Protein AF-A0A7J6N3A6-F1 (afdb_monomer_lite)

Radius of gyration: 24.24 Å; chains: 1; bounding box: 61×56×62 Å

Foldseek 3Di:
DVVVVVVVVLVVVVVVVVPPPDDDDDDDDDDDDDDDDDDDDDPDPPVVLVVLVVVVCVQCVDPVNVVVVVVVCVVVVDDPCNVSNPVNCCVVVPDPLNVLLVLLCCQQNPVDPPQDLVNSLVSLQVNLVQLLDQVSLLCCVVSVRQVSLLCLLLVVDPPRDLSSNLSSLSSLLSSLAVHVNSLVVCCVVPVCSLVSLLVQLLVCLVVVVVSSNSSSSSNNCSSPVPPPVVVCCCVVVCSVVVVVVSD

Sequence (247 aa):
MRTHYILLLLVSLLALCHAETGGLQLVPVEGDEEEESGVPLQQGKDSEGLEDLLHASIRYSDPARMKELAEEYKKSGKTIADVFGEDFIRDFMTDPATVMQTIVTQVLVERPVNQTAEQRVDLLEQLVDFVSQVDNAVNLNTMGGLRPLFHLFNGDEKNATTEERTAAGWVLGTALSNNEAVQSTLLEEFPRALDVMFKTLYDSVRSGETPLAGKASFCISALLRNNLNLQETAGEGGRFKELLNHF

pLDDT: mean 74.05, std 21.59, range [26.88, 97.94]

InterPro domains:
  IPR011989 Armadillo-like helical [G3DSA:1.25.10.10] (92-247)
  IPR016024 Armadillo-type fold [SSF48371] (106-243)
  IPR050693 SIL1/FES1/HPBP1 [PTHR19316] (50-232)

Secondary structure (DSSP, 8-state):
-HHHHHHHHHHHHHHHHHTTS-----------------------THHHHHHHHHHHHHHHS-HHHHHHHHHHHHHHT--SHHHH-HHHHHHHH--HHHHHHHHHIIIIII--TT--HHHHHHHHHHHHHHHTSHHHHHHHHHTT-HHHHHHHHHT-STT--HHHHHHHHHHHHHHHTT-HHHHHHHHHH-TTHHHHHHHHHHHHHHHT-HHHHHHHHHHHHHHHTT-HHHHHHHHHTTHHHHHHT--

Organism: Perkinsus olseni (NCBI:txid32597)

Structure (mmCIF, N/CA/C/O backbone):
data_AF-A0A7J6N3A6-F1
#
_entry.id   AF-A0A7J6N3A6-F1
#
loop_
_atom_site.group_PDB
_atom_site.id
_atom_site.type_symbol
_atom_site.label_atom_id
_atom_site.label_alt_id
_atom_site.label_comp_id
_atom_site.label_asym_id
_atom_site.label_entity_id
_atom_site.label_seq_id
_atom_site.pdbx_PDB_ins_code
_atom_site.Cartn_x
_atom_site.Cartn_y
_atom_site.Cartn_z
_atom_site.occupancy
_atom_site.B_iso_or_equiv
_atom_site.auth_seq_id
_atom_site.auth_comp_id
_atom_site.auth_asym_id
_atom_site.auth_atom_id
_atom_site.pdbx_PDB_model_num
ATOM 1 N N . MET A 1 1 ? 22.035 -21.632 0.351 1.00 44.78 1 MET A N 1
ATOM 2 C CA . MET A 1 1 ? 23.082 -20.658 -0.045 1.00 44.78 1 MET A CA 1
ATOM 3 C C . MET A 1 1 ? 22.582 -19.569 -1.000 1.00 44.78 1 MET A C 1
ATOM 5 O O . MET A 1 1 ? 22.993 -18.441 -0.808 1.00 44.78 1 MET A O 1
ATOM 9 N N . ARG A 1 2 ? 21.689 -19.831 -1.974 1.00 42.44 2 ARG A N 1
ATOM 10 C CA . ARG A 1 2 ? 21.220 -18.815 -2.951 1.00 42.44 2 ARG A CA 1
ATOM 11 C C . ARG A 1 2 ? 20.263 -17.737 -2.405 1.00 42.44 2 ARG A C 1
ATOM 13 O O . ARG A 1 2 ? 20.328 -16.603 -2.857 1.00 42.44 2 ARG A O 1
ATOM 20 N N . THR A 1 3 ? 19.455 -18.045 -1.394 1.00 43.69 3 THR A N 1
ATOM 21 C CA . THR A 1 3 ? 18.521 -17.092 -0.758 1.00 43.69 3 THR A CA 1
ATOM 22 C C . THR A 1 3 ? 19.219 -15.948 -0.015 1.00 43.69 3 THR A C 1
ATOM 24 O O . THR A 1 3 ? 18.695 -14.841 0.040 1.00 43.69 3 THR A O 1
ATOM 27 N N . HIS A 1 4 ? 20.432 -16.169 0.503 1.00 41.22 4 HIS A N 1
ATOM 28 C CA . HIS A 1 4 ? 21.205 -15.114 1.172 1.00 41.22 4 HIS A CA 1
ATOM 29 C C . HIS A 1 4 ? 21.768 -14.083 0.187 1.00 41.22 4 HIS A C 1
ATOM 31 O O . HIS A 1 4 ? 21.868 -12.912 0.535 1.00 41.22 4 HIS A O 1
ATOM 37 N N . TYR A 1 5 ? 22.069 -14.479 -1.055 1.00 42.84 5 TYR A N 1
ATOM 38 C CA . TYR A 1 5 ? 22.586 -13.555 -2.070 1.00 42.84 5 TYR A CA 1
ATOM 39 C C . TYR A 1 5 ? 21.518 -12.592 -2.590 1.00 42.84 5 TYR A C 1
ATOM 41 O O . TYR A 1 5 ? 21.839 -11.445 -2.872 1.00 42.84 5 TYR A O 1
ATOM 49 N N . ILE A 1 6 ? 20.256 -13.025 -2.672 1.00 50.75 6 ILE A N 1
ATOM 50 C CA . ILE A 1 6 ? 19.142 -12.172 -3.117 1.00 50.75 6 ILE A CA 1
ATOM 51 C C . ILE A 1 6 ? 18.800 -11.134 -2.039 1.00 50.75 6 ILE A C 1
ATOM 53 O O . ILE A 1 6 ? 18.612 -9.960 -2.350 1.00 50.75 6 ILE A O 1
ATOM 57 N N . LEU A 1 7 ? 18.806 -11.542 -0.763 1.00 46.03 7 LEU A N 1
ATOM 58 C CA . LEU A 1 7 ? 18.602 -10.624 0.358 1.00 46.03 7 LEU A CA 1
ATOM 59 C C . LEU A 1 7 ? 19.757 -9.614 0.476 1.00 46.03 7 LEU A C 1
ATOM 61 O O . LEU A 1 7 ? 19.513 -8.428 0.663 1.00 46.03 7 LEU A O 1
ATOM 65 N N . LEU A 1 8 ? 21.006 -10.066 0.304 1.00 44.81 8 LEU A N 1
ATOM 66 C CA . LEU A 1 8 ? 22.182 -9.189 0.278 1.00 44.81 8 LEU A CA 1
ATOM 67 C C . LEU A 1 8 ? 22.160 -8.220 -0.912 1.00 44.81 8 LEU A C 1
ATOM 69 O O . LEU A 1 8 ? 22.525 -7.064 -0.730 1.00 44.81 8 LEU A O 1
ATOM 73 N N . LEU A 1 9 ? 21.678 -8.648 -2.087 1.00 50.47 9 LEU A N 1
ATOM 74 C CA . LEU A 1 9 ? 21.527 -7.782 -3.263 1.00 50.47 9 LEU A CA 1
ATOM 75 C C . LEU A 1 9 ? 20.485 -6.678 -3.042 1.00 50.47 9 LEU A C 1
ATOM 77 O O . LEU A 1 9 ? 20.755 -5.514 -3.338 1.00 50.47 9 LEU A O 1
ATOM 81 N N . LEU A 1 10 ? 19.332 -7.014 -2.457 1.00 47.00 10 LEU A N 1
ATOM 82 C CA . LEU A 1 10 ? 18.299 -6.036 -2.096 1.00 47.00 10 LEU A CA 1
ATOM 83 C C . LEU A 1 10 ? 18.783 -5.048 -1.024 1.00 47.00 10 LEU A C 1
ATOM 85 O O . LEU A 1 10 ? 18.526 -3.851 -1.135 1.00 47.00 10 LEU A O 1
ATOM 89 N N . VAL A 1 11 ? 19.538 -5.520 -0.027 1.00 51.28 11 VAL A N 1
ATOM 90 C CA . VAL A 1 11 ? 20.156 -4.654 0.993 1.00 51.28 11 VAL A CA 1
ATOM 91 C C . VAL A 1 11 ? 21.228 -3.745 0.378 1.00 51.28 11 VAL A C 1
ATOM 93 O O . VAL A 1 11 ? 21.296 -2.569 0.727 1.00 51.28 11 VAL A O 1
ATOM 96 N N . SER A 1 12 ? 22.019 -4.230 -0.585 1.00 42.09 12 SER A N 1
ATOM 97 C CA . SER A 1 12 ? 23.000 -3.392 -1.292 1.00 42.09 12 SER A CA 1
ATOM 98 C C . SER A 1 12 ? 22.366 -2.351 -2.223 1.00 42.09 12 SER A C 1
ATOM 100 O O . SER A 1 12 ? 22.892 -1.248 -2.329 1.00 42.09 12 SER A O 1
ATOM 102 N N . LEU A 1 13 ? 21.213 -2.643 -2.836 1.00 47.06 13 LEU A N 1
ATOM 103 C CA . LEU A 1 13 ? 20.453 -1.670 -3.635 1.00 47.06 13 LEU A CA 1
ATOM 104 C C . LEU A 1 13 ? 19.852 -0.557 -2.759 1.00 47.06 13 LEU A C 1
ATOM 106 O O . LEU A 1 13 ? 19.892 0.609 -3.142 1.00 47.06 13 LEU A O 1
ATOM 110 N N . LEU A 1 14 ? 19.386 -0.888 -1.548 1.00 47.94 14 LEU A N 1
ATOM 111 C CA . LEU A 1 14 ? 18.948 0.107 -0.558 1.00 47.94 14 LEU A CA 1
ATOM 112 C C . LEU A 1 14 ? 20.104 0.997 -0.066 1.00 47.94 14 LEU A C 1
ATOM 114 O O . LEU A 1 14 ? 19.900 2.188 0.176 1.00 47.94 14 LEU A O 1
ATOM 118 N N . ALA A 1 15 ? 21.311 0.434 0.052 1.00 42.28 15 ALA A N 1
ATOM 119 C CA . ALA A 1 15 ? 22.508 1.171 0.452 1.00 42.28 15 ALA A CA 1
ATOM 120 C C . ALA A 1 15 ? 23.022 2.118 -0.648 1.00 42.28 15 ALA A C 1
ATOM 122 O O . ALA A 1 15 ? 23.475 3.215 -0.328 1.00 42.28 15 ALA A O 1
ATOM 123 N N . LEU A 1 16 ? 22.909 1.748 -1.931 1.00 39.34 16 LEU A N 1
ATOM 124 C CA . LEU A 1 16 ? 23.268 2.652 -3.031 1.00 39.34 16 LEU A CA 1
ATOM 125 C C . LEU A 1 16 ? 22.306 3.843 -3.153 1.00 39.34 16 LEU A C 1
ATOM 127 O O . LEU A 1 16 ? 22.767 4.946 -3.426 1.00 39.34 16 LEU A O 1
ATOM 131 N N . CYS A 1 17 ? 21.011 3.674 -2.859 1.00 38.69 17 CYS A N 1
ATOM 132 C CA . CYS A 1 17 ? 20.070 4.803 -2.820 1.00 38.69 17 CYS A CA 1
ATOM 133 C C . CYS A 1 17 ? 20.334 5.802 -1.675 1.00 38.69 17 CYS A C 1
ATOM 135 O O . CYS A 1 17 ? 19.884 6.938 -1.764 1.00 38.69 17 CYS A O 1
ATOM 137 N N . HIS A 1 18 ? 21.059 5.416 -0.617 1.00 39.03 18 HIS A N 1
ATOM 138 C CA . HIS A 1 18 ? 21.450 6.327 0.473 1.00 39.03 18 HIS A CA 1
ATOM 139 C C . HIS A 1 18 ? 22.804 7.020 0.246 1.00 39.03 18 HIS A C 1
ATOM 141 O O . HIS A 1 18 ? 23.152 7.937 0.985 1.00 39.03 18 HIS A O 1
ATOM 147 N N . ALA A 1 19 ? 23.590 6.592 -0.747 1.00 35.03 19 ALA A N 1
ATOM 148 C CA . ALA A 1 19 ? 24.967 7.054 -0.917 1.00 35.03 19 ALA A CA 1
ATOM 149 C C . ALA A 1 19 ? 25.108 8.376 -1.705 1.00 35.03 19 ALA A C 1
ATOM 151 O O . ALA A 1 19 ? 26.219 8.894 -1.803 1.00 35.03 19 ALA A O 1
ATOM 152 N N . GLU A 1 20 ? 24.017 8.943 -2.235 1.00 40.12 20 GLU A N 1
ATOM 153 C CA . GLU A 1 20 ? 24.037 10.207 -2.999 1.00 40.12 20 GLU A CA 1
ATOM 154 C C . GLU A 1 20 ? 23.605 11.458 -2.214 1.00 40.12 20 GLU A C 1
ATOM 156 O O . GLU A 1 20 ? 23.597 12.559 -2.765 1.00 40.12 20 GLU A O 1
ATOM 161 N N . THR A 1 21 ? 23.344 11.362 -0.908 1.00 35.22 21 THR A N 1
ATOM 162 C CA . THR A 1 21 ? 23.301 12.557 -0.050 1.00 35.22 21 THR A CA 1
ATOM 163 C C . THR A 1 21 ? 24.684 12.803 0.541 1.00 35.22 21 THR A C 1
ATOM 165 O O . THR A 1 21 ? 25.180 12.016 1.345 1.00 35.22 21 THR A O 1
ATOM 168 N N . GLY A 1 22 ? 25.313 13.882 0.070 1.00 31.83 22 GLY A N 1
ATOM 169 C CA . GLY A 1 22 ? 26.693 14.271 0.343 1.00 31.83 22 GLY A CA 1
ATOM 170 C C . GLY A 1 22 ? 27.103 14.243 1.816 1.00 31.83 22 GLY A C 1
ATOM 171 O O . GLY A 1 22 ? 26.316 14.484 2.728 1.00 31.83 22 GLY A O 1
ATOM 172 N N . GLY A 1 23 ? 28.386 13.939 2.016 1.00 30.09 23 GLY A N 1
ATOM 173 C CA . GLY A 1 23 ? 29.006 13.757 3.320 1.00 30.09 23 GLY A CA 1
ATOM 174 C C . GLY A 1 23 ? 28.845 14.953 4.256 1.00 30.09 23 GLY A C 1
ATOM 175 O O . GLY A 1 23 ? 29.223 16.076 3.926 1.00 30.09 23 GLY A O 1
ATOM 176 N N . LEU A 1 24 ? 28.366 14.678 5.468 1.00 26.89 24 LEU A N 1
ATOM 177 C CA . LEU A 1 24 ? 28.534 15.576 6.601 1.00 26.89 24 LEU A CA 1
ATOM 178 C C . LEU A 1 24 ? 29.938 15.391 7.187 1.00 26.89 24 LEU A C 1
ATOM 180 O O . LEU A 1 24 ? 30.251 14.370 7.801 1.00 26.89 24 LEU A O 1
ATOM 184 N N . GLN A 1 25 ? 30.786 16.402 7.005 1.00 27.56 25 GLN A N 1
ATOM 185 C CA . GLN A 1 25 ? 31.953 16.611 7.854 1.00 27.56 25 GLN A CA 1
ATOM 186 C C . GLN A 1 25 ? 31.477 17.011 9.254 1.00 27.56 25 GLN A C 1
ATOM 188 O O . GLN A 1 25 ? 30.782 18.010 9.420 1.00 27.56 25 GLN A O 1
ATOM 193 N N . LEU A 1 26 ? 31.874 16.235 10.260 1.00 29.12 26 LEU A N 1
ATOM 194 C CA . LEU A 1 26 ? 31.707 16.593 11.664 1.00 29.12 26 LEU A CA 1
ATOM 195 C C . LEU A 1 26 ? 32.779 17.626 12.035 1.00 29.12 26 LEU A C 1
ATOM 197 O O . LEU A 1 26 ? 33.963 17.297 12.104 1.00 29.12 26 LEU A O 1
ATOM 201 N N . VAL A 1 27 ? 32.361 18.868 12.269 1.00 30.88 27 VAL A N 1
ATOM 202 C CA . VAL A 1 27 ? 33.170 19.898 12.938 1.00 30.88 27 VAL A CA 1
ATOM 203 C C . VAL A 1 27 ? 32.732 19.938 14.407 1.00 30.88 27 VAL A C 1
ATOM 205 O O . VAL A 1 27 ? 31.526 19.907 14.662 1.00 30.88 27 VAL A O 1
ATOM 208 N N . PRO A 1 28 ? 33.656 19.963 15.384 1.00 28.44 28 PRO A N 1
ATOM 209 C CA . PRO A 1 28 ? 33.287 20.021 16.791 1.00 28.44 28 PRO A CA 1
ATOM 210 C C . PRO A 1 28 ? 32.847 21.446 17.138 1.00 28.44 28 PRO A C 1
ATOM 212 O O . PRO A 1 28 ? 33.568 22.401 16.857 1.00 28.44 28 PRO A O 1
ATOM 215 N N . VAL A 1 29 ? 31.666 21.587 17.737 1.00 32.50 29 VAL A N 1
ATOM 216 C CA . VAL A 1 29 ? 31.176 22.869 18.256 1.00 32.50 29 VAL A CA 1
ATOM 217 C C . VAL A 1 29 ? 31.535 22.936 19.739 1.00 32.50 29 VAL A C 1
ATOM 219 O O . VAL A 1 29 ? 30.985 22.194 20.554 1.00 32.50 29 VAL A O 1
ATOM 222 N N . GLU A 1 30 ? 32.521 23.776 20.057 1.00 29.77 30 GLU A N 1
ATOM 223 C CA . GLU A 1 30 ? 32.744 24.305 21.405 1.00 29.77 30 GLU A CA 1
ATOM 224 C C . GLU A 1 30 ? 31.537 25.157 21.811 1.00 29.77 30 GLU A C 1
ATOM 226 O O . GLU A 1 30 ? 30.922 25.818 20.975 1.00 29.77 30 GLU A O 1
ATOM 231 N N . GLY A 1 31 ? 31.160 25.061 23.086 1.00 36.97 31 GLY A N 1
ATOM 232 C CA . GLY A 1 31 ? 29.981 25.727 23.616 1.00 36.97 31 GLY A CA 1
ATOM 233 C C . GLY A 1 31 ? 30.170 27.230 23.745 1.00 36.97 31 GLY A C 1
ATOM 234 O O . GLY A 1 31 ? 31.227 27.672 24.175 1.00 36.97 31 GLY A O 1
ATOM 235 N N . ASP A 1 32 ? 29.097 27.957 23.455 1.00 26.88 32 ASP A N 1
ATOM 236 C CA . ASP A 1 32 ? 28.806 29.263 24.029 1.00 26.88 32 ASP A CA 1
ATOM 237 C C . ASP A 1 32 ? 27.282 29.381 24.185 1.00 26.88 32 ASP A C 1
ATOM 239 O O . ASP A 1 32 ? 26.506 29.013 23.300 1.00 26.88 32 ASP A O 1
ATOM 243 N N . GLU A 1 33 ? 26.868 29.809 25.376 1.00 40.97 33 GLU A N 1
ATOM 244 C CA . GLU A 1 33 ? 25.494 30.155 25.720 1.00 40.97 33 GLU A CA 1
ATOM 245 C C . GLU A 1 33 ? 25.151 31.496 25.060 1.00 40.97 33 GLU A C 1
ATOM 247 O O . GLU A 1 33 ? 25.672 32.525 25.482 1.00 40.97 33 GLU A O 1
ATOM 252 N N . GLU A 1 34 ? 24.255 31.511 24.072 1.00 29.70 34 GLU A N 1
ATOM 253 C CA . GLU A 1 34 ? 23.591 32.745 23.642 1.00 29.70 34 GLU A CA 1
ATOM 254 C C . GLU A 1 34 ? 22.084 32.534 23.446 1.00 29.70 34 GLU A C 1
ATOM 256 O O . GLU A 1 34 ? 21.616 31.550 22.872 1.00 29.70 34 GLU A O 1
ATOM 261 N N . GLU A 1 35 ? 21.341 33.483 24.012 1.00 39.94 35 GLU A N 1
ATOM 262 C CA . GLU A 1 35 ? 19.891 33.625 24.026 1.00 39.94 35 GLU A CA 1
ATOM 263 C C . GLU A 1 35 ? 19.317 33.691 22.604 1.00 39.94 35 GLU A C 1
ATOM 265 O O . GLU A 1 35 ? 19.609 34.629 21.862 1.00 39.94 35 GLU A O 1
ATOM 270 N N . GLU A 1 36 ? 18.425 32.761 22.242 1.00 32.16 36 GLU A N 1
ATOM 271 C CA . GLU A 1 36 ? 17.657 32.878 21.000 1.00 32.16 36 GLU A CA 1
ATOM 272 C C . GLU A 1 36 ? 16.233 33.384 21.250 1.00 32.16 36 GLU A C 1
ATOM 274 O O . GLU A 1 36 ? 15.363 32.749 21.850 1.00 32.16 36 GLU A O 1
ATOM 279 N N . SER A 1 37 ? 16.048 34.598 20.748 1.00 30.73 37 SER A N 1
ATOM 280 C CA . SER A 1 37 ? 14.815 35.312 20.473 1.00 30.73 37 SER A CA 1
ATOM 281 C C . SER A 1 37 ? 13.707 34.439 19.878 1.00 30.73 37 SER A C 1
ATOM 283 O O . SER A 1 37 ? 13.911 33.721 18.901 1.00 30.73 37 SER A O 1
ATOM 285 N N . GLY A 1 38 ? 12.503 34.598 20.429 1.00 32.53 38 GLY A N 1
ATOM 286 C CA . GLY A 1 38 ? 11.293 33.892 20.028 1.00 32.53 38 GLY A CA 1
ATOM 287 C C . GLY A 1 38 ? 10.946 34.005 18.542 1.00 32.53 38 GLY A C 1
ATOM 288 O O . GLY A 1 38 ? 10.689 35.089 18.016 1.00 32.53 38 GLY A O 1
ATOM 289 N N . VAL A 1 39 ? 10.835 32.840 17.909 1.00 31.95 39 VAL A N 1
ATOM 290 C CA . VAL A 1 39 ? 10.097 32.630 16.662 1.00 31.95 39 VAL A CA 1
ATOM 291 C C . VAL A 1 39 ? 8.663 32.237 17.048 1.00 31.95 39 VAL A C 1
ATOM 293 O O . VAL A 1 39 ? 8.491 31.338 17.874 1.00 31.95 39 VAL A O 1
ATOM 296 N N . PRO A 1 40 ? 7.614 32.895 16.521 1.00 32.28 40 PRO A N 1
ATOM 297 C CA . PRO A 1 40 ? 6.246 32.590 16.912 1.00 32.28 40 PRO A CA 1
ATOM 298 C C . PRO A 1 40 ? 5.837 31.232 16.337 1.00 32.28 40 PRO A C 1
ATOM 300 O O . PRO A 1 40 ? 5.642 31.085 15.131 1.00 32.28 40 PRO A O 1
ATOM 303 N N . LEU A 1 41 ? 5.710 30.242 17.224 1.00 33.84 41 LEU A N 1
ATOM 304 C CA . LEU A 1 41 ? 5.096 28.954 16.930 1.00 33.84 41 LEU A CA 1
ATOM 305 C C . LEU A 1 41 ? 3.661 29.195 16.463 1.00 33.84 41 LEU A C 1
ATOM 307 O O . LEU A 1 41 ? 2.840 29.782 17.171 1.00 33.84 41 LEU A O 1
ATOM 311 N N . GLN A 1 42 ? 3.374 28.744 15.249 1.00 37.47 42 GLN A N 1
ATOM 312 C CA . GLN A 1 42 ? 2.021 28.634 14.737 1.00 37.47 42 GLN A CA 1
ATOM 313 C C . GLN A 1 42 ? 1.252 27.686 15.665 1.00 37.47 42 GLN A C 1
ATOM 315 O O . GLN A 1 42 ? 1.500 26.483 15.684 1.00 37.47 42 GLN A O 1
ATOM 320 N N . GLN A 1 43 ? 0.355 28.255 16.472 1.00 38.28 43 GLN A N 1
ATOM 321 C CA . GLN A 1 43 ? -0.615 27.525 17.283 1.00 38.28 43 GLN A CA 1
ATOM 322 C C . GLN A 1 43 ? -1.583 26.799 16.341 1.00 38.28 43 GLN A C 1
ATOM 324 O O . GLN A 1 43 ? -2.594 27.352 15.905 1.00 38.28 43 GLN A O 1
ATOM 329 N N . GLY A 1 44 ? -1.225 25.575 15.962 1.00 36.38 44 GLY A N 1
ATOM 330 C CA . GLY A 1 44 ? -2.146 24.609 15.382 1.00 36.38 44 GLY A CA 1
ATOM 331 C C . GLY A 1 44 ? -2.989 23.991 16.495 1.00 36.38 44 GLY A C 1
ATOM 332 O O . GLY A 1 44 ? -2.457 23.628 17.538 1.00 36.38 44 GLY A O 1
ATOM 333 N N . LYS A 1 45 ? -4.298 23.879 16.253 1.00 45.47 45 LYS A N 1
ATOM 334 C CA . LYS A 1 45 ? -5.361 23.332 17.123 1.00 45.47 45 LYS A CA 1
ATOM 335 C C . LYS A 1 45 ? -5.084 21.972 17.791 1.00 45.47 45 LYS A C 1
ATOM 337 O O . LYS A 1 45 ? -5.861 21.556 18.644 1.00 45.47 45 LYS A O 1
ATOM 342 N N . ASP A 1 46 ? -4.004 21.294 17.433 1.00 44.47 46 ASP A N 1
ATOM 343 C CA . ASP A 1 46 ? -3.678 19.946 17.894 1.00 44.47 46 ASP A CA 1
ATOM 344 C C . ASP A 1 46 ? -3.044 19.938 19.299 1.00 44.47 46 ASP A C 1
ATOM 346 O O . ASP A 1 46 ? -3.080 18.919 19.989 1.00 44.47 46 ASP A O 1
ATOM 350 N N . SER A 1 47 ? -2.506 21.076 19.768 1.00 47.47 47 SER A N 1
ATOM 351 C CA . SER A 1 47 ? -1.955 21.178 21.128 1.00 47.47 47 SER A CA 1
ATOM 352 C C . SER A 1 47 ? -3.038 21.199 22.207 1.00 47.47 47 SER A C 1
ATOM 354 O O . SER A 1 47 ? -2.821 20.629 23.269 1.00 47.47 47 SER A O 1
ATOM 356 N N . GLU A 1 48 ? -4.203 21.800 21.933 1.00 50.38 48 GLU A N 1
ATOM 357 C CA . GLU A 1 48 ? -5.308 21.901 22.900 1.00 50.38 48 GLU A CA 1
ATOM 358 C C . GLU A 1 48 ? -5.886 20.515 23.225 1.00 50.38 48 GLU A C 1
ATOM 360 O O . GLU A 1 48 ? -6.039 20.173 24.392 1.00 50.38 48 GLU A O 1
ATOM 365 N N . GLY A 1 49 ? -6.100 19.663 22.214 1.00 45.38 49 GLY A N 1
ATOM 366 C CA . GLY A 1 49 ? -6.605 18.301 22.426 1.00 45.38 49 GLY A CA 1
ATOM 367 C C . GLY A 1 49 ? -5.618 17.389 23.166 1.00 45.38 49 GLY A C 1
ATOM 368 O O . GLY A 1 49 ? -6.023 16.590 24.012 1.00 45.38 49 GLY A O 1
ATOM 369 N N . LEU A 1 50 ? -4.312 17.520 22.896 1.00 49.00 50 LEU A N 1
ATOM 370 C CA . LEU A 1 50 ? -3.276 16.750 23.592 1.00 49.00 50 LEU A CA 1
ATOM 371 C C . LEU A 1 50 ? -3.057 17.252 25.028 1.00 49.00 50 LEU A C 1
ATOM 373 O O . LEU A 1 50 ? -2.858 16.439 25.932 1.00 49.00 50 LEU A O 1
ATOM 377 N N . GLU A 1 51 ? -3.126 18.565 25.261 1.00 54.38 51 GLU A N 1
ATOM 378 C CA . GLU A 1 51 ? -3.114 19.156 26.603 1.00 54.38 51 GLU A CA 1
ATOM 379 C C . GLU A 1 51 ? -4.349 18.753 27.404 1.00 54.38 51 GLU A C 1
ATOM 381 O O . GLU A 1 51 ? -4.210 18.399 28.574 1.00 54.38 51 GLU A O 1
ATOM 386 N N . ASP A 1 52 ? -5.529 18.707 26.787 1.00 57.12 52 ASP A N 1
ATOM 387 C CA . ASP A 1 52 ? -6.757 18.222 27.417 1.00 57.12 52 ASP A CA 1
ATOM 388 C C . ASP A 1 52 ? -6.672 16.725 27.739 1.00 57.12 52 ASP A C 1
ATOM 390 O O . ASP A 1 52 ? -7.095 16.298 28.816 1.00 57.12 52 ASP A O 1
ATOM 394 N N . LEU A 1 53 ? -6.042 15.923 26.874 1.00 53.47 53 LEU A N 1
ATOM 395 C CA . LEU A 1 53 ? -5.784 14.500 27.109 1.00 53.47 53 LEU A CA 1
ATOM 396 C C . LEU A 1 53 ? -4.743 14.271 28.219 1.00 53.47 53 LEU A C 1
ATOM 398 O O . LEU A 1 53 ? -4.911 13.380 29.060 1.00 53.47 53 LEU A O 1
ATOM 402 N N . LEU A 1 54 ? -3.701 15.100 28.290 1.00 63.22 54 LEU A N 1
ATOM 403 C CA . LEU A 1 54 ? -2.719 15.104 29.379 1.00 63.22 54 LEU A CA 1
ATOM 404 C C . LEU A 1 54 ? -3.357 15.557 30.699 1.00 63.22 54 LEU A C 1
ATOM 406 O O . LEU A 1 54 ? -3.174 14.915 31.737 1.00 63.22 54 LEU A O 1
ATOM 410 N N . HIS A 1 55 ? -4.173 16.609 30.671 1.00 60.69 55 HIS A N 1
ATOM 411 C CA . HIS A 1 55 ? -4.915 17.091 31.829 1.00 60.69 55 HIS A CA 1
ATOM 412 C C . HIS A 1 55 ? -5.966 16.086 32.300 1.00 60.69 55 HIS A C 1
ATOM 414 O O . HIS A 1 55 ? -6.131 15.920 33.511 1.00 60.69 55 HIS A O 1
ATOM 420 N N . ALA A 1 56 ? -6.630 15.374 31.390 1.00 59.31 56 ALA A N 1
ATOM 421 C CA . ALA A 1 56 ? -7.525 14.274 31.720 1.00 59.31 56 ALA A CA 1
ATOM 422 C C . ALA A 1 56 ? -6.745 13.120 32.366 1.00 59.31 56 ALA A C 1
ATOM 424 O O . ALA A 1 56 ? -7.090 12.674 33.459 1.00 59.31 56 ALA A O 1
ATOM 425 N N . SER A 1 57 ? -5.624 12.706 31.779 1.00 59.16 57 SER A N 1
ATOM 426 C CA . SER A 1 57 ? -4.776 11.637 32.327 1.00 59.16 57 SER A CA 1
ATOM 427 C C . SER A 1 57 ? -4.294 11.949 33.752 1.00 59.16 57 SER A C 1
ATOM 429 O O . SER A 1 57 ? -4.293 11.074 34.618 1.00 59.16 57 SER A O 1
ATOM 431 N N . ILE A 1 58 ? -3.969 13.214 34.041 1.00 63.81 58 ILE A N 1
ATOM 432 C CA . ILE A 1 58 ? -3.594 13.679 35.387 1.00 63.81 58 ILE A CA 1
ATOM 433 C C . ILE A 1 58 ? -4.812 13.750 36.327 1.00 63.81 58 ILE A C 1
ATOM 435 O O . ILE A 1 58 ? -4.696 13.422 37.508 1.00 63.81 58 ILE A O 1
ATOM 439 N N . ARG A 1 59 ? -5.993 14.153 35.836 1.00 56.84 59 ARG A N 1
ATOM 440 C CA . ARG A 1 59 ? -7.224 14.256 36.644 1.00 56.84 59 ARG A CA 1
ATOM 441 C C . ARG A 1 59 ? -7.830 12.897 37.016 1.00 56.84 59 ARG A C 1
ATOM 443 O O . ARG A 1 59 ? -8.415 12.804 38.095 1.00 56.84 59 ARG A O 1
ATOM 450 N N . TYR A 1 60 ? -7.673 11.871 36.176 1.00 58.66 60 TYR A N 1
ATOM 451 C CA . TYR A 1 60 ? -8.351 10.566 36.310 1.00 58.66 60 TYR A CA 1
ATOM 452 C C . TYR A 1 60 ? -7.425 9.385 36.641 1.00 58.66 60 TYR A C 1
ATOM 454 O O . TYR A 1 60 ? -7.893 8.256 36.760 1.00 58.66 60 TYR A O 1
ATOM 462 N N . SER A 1 61 ? -6.130 9.640 36.849 1.00 63.09 61 SER A N 1
ATOM 463 C CA . SER A 1 61 ? -5.133 8.642 37.277 1.00 63.09 61 SER A CA 1
ATOM 464 C C . SER A 1 61 ? -5.343 8.129 38.715 1.00 63.09 61 SER A C 1
ATOM 466 O O . SER A 1 61 ? -4.935 7.013 39.037 1.00 63.09 61 SER A O 1
ATOM 468 N N . ASP A 1 62 ? -6.024 8.892 39.580 1.00 63.06 62 ASP A N 1
ATOM 469 C CA . ASP A 1 62 ? -6.294 8.501 40.970 1.00 63.06 62 ASP A CA 1
ATOM 470 C C . ASP A 1 62 ? -7.619 7.702 41.102 1.00 63.06 62 ASP A C 1
ATOM 472 O O . ASP A 1 62 ? -8.707 8.269 40.919 1.00 63.06 62 ASP A O 1
ATOM 476 N N . PRO A 1 63 ? -7.572 6.404 41.480 1.00 56.06 63 PRO A N 1
ATOM 477 C CA . PRO A 1 63 ? -8.756 5.553 41.627 1.00 56.06 63 PRO A CA 1
ATOM 478 C C . PRO A 1 63 ? -9.766 6.062 42.663 1.00 56.06 63 PRO A C 1
ATOM 480 O O . PRO A 1 63 ? -10.963 5.782 42.547 1.00 56.06 63 PRO A O 1
ATOM 483 N N . ALA A 1 64 ? -9.308 6.796 43.684 1.00 65.75 64 ALA A N 1
ATOM 484 C CA . ALA A 1 64 ? -10.184 7.359 44.706 1.00 65.75 64 ALA A CA 1
ATOM 485 C C . ALA A 1 64 ? -11.013 8.521 44.139 1.00 65.75 64 ALA A C 1
ATOM 487 O O . ALA A 1 64 ? -12.228 8.568 44.349 1.00 65.75 64 ALA A O 1
ATOM 488 N N . ARG A 1 65 ? -10.388 9.394 43.338 1.00 62.91 65 ARG A N 1
ATOM 489 C CA . ARG A 1 65 ? -11.076 10.502 42.659 1.00 62.91 65 ARG A CA 1
ATOM 490 C C . ARG A 1 65 ? -12.034 10.037 41.572 1.00 62.91 65 ARG A C 1
ATOM 492 O O . ARG A 1 65 ? -13.109 10.610 41.442 1.00 62.91 65 ARG A O 1
ATOM 499 N N . MET A 1 66 ? -11.704 8.972 40.839 1.00 57.69 66 MET A N 1
ATOM 500 C CA . MET A 1 66 ? -12.627 8.372 39.863 1.00 57.69 66 MET A CA 1
ATOM 501 C C . MET A 1 66 ? -13.932 7.899 40.511 1.00 57.69 66 MET A C 1
ATOM 503 O O . MET A 1 66 ? -15.009 8.043 39.935 1.00 57.69 66 MET A O 1
ATOM 507 N N . LYS A 1 67 ? -13.848 7.361 41.730 1.00 63.41 67 LYS A N 1
ATOM 508 C CA . LYS A 1 67 ? -15.016 6.904 42.485 1.00 63.41 67 LYS A CA 1
ATOM 509 C C . LYS A 1 67 ? -15.867 8.075 42.985 1.00 63.41 67 LYS A C 1
ATOM 511 O O . LYS A 1 67 ? -17.090 8.004 42.925 1.00 63.41 67 LYS A O 1
ATOM 516 N N . GLU A 1 68 ? -15.220 9.153 43.418 1.00 69.38 68 GLU A N 1
ATOM 517 C CA . GLU A 1 68 ? -15.875 10.384 43.868 1.00 69.38 68 GLU A CA 1
ATOM 518 C C . GLU A 1 68 ? -16.593 11.105 42.713 1.00 69.38 68 GLU A C 1
ATOM 520 O O . GLU A 1 68 ? -17.777 11.419 42.832 1.00 69.38 68 GLU A O 1
ATOM 525 N N . LEU A 1 69 ? -15.939 11.243 41.553 1.00 62.38 69 LEU A N 1
ATOM 526 C CA . LEU A 1 69 ? -16.561 11.767 40.333 1.00 62.38 69 LEU A CA 1
ATOM 527 C C . LEU A 1 69 ? -17.707 10.877 39.844 1.00 62.38 69 LEU A C 1
ATOM 529 O O . LEU A 1 69 ? -18.762 11.389 39.486 1.00 62.38 69 LEU A O 1
ATOM 533 N N . ALA A 1 70 ? -17.560 9.549 39.878 1.00 61.78 70 ALA A N 1
ATOM 534 C CA . ALA A 1 70 ? -18.642 8.631 39.515 1.00 61.78 70 ALA A CA 1
ATOM 535 C C . ALA A 1 70 ? -19.881 8.792 40.420 1.00 61.78 70 ALA A C 1
ATOM 537 O O . ALA A 1 70 ? -21.018 8.714 39.945 1.00 61.78 70 ALA A O 1
ATOM 538 N N . GLU A 1 71 ? -19.686 9.050 41.715 1.00 71.38 71 GLU A N 1
ATOM 539 C CA . GLU A 1 71 ? -20.776 9.356 42.646 1.00 71.38 71 GLU A CA 1
ATOM 540 C C . GLU A 1 71 ? -21.376 10.750 42.415 1.00 71.38 71 GLU A C 1
ATOM 542 O O . GLU A 1 71 ? -22.596 10.916 42.514 1.00 71.38 71 GLU A O 1
ATOM 547 N N . GLU A 1 72 ? -20.554 11.741 42.072 1.00 66.88 72 GLU A N 1
ATOM 548 C CA . GLU A 1 72 ? -20.992 13.092 41.716 1.00 66.88 72 GLU A CA 1
ATOM 549 C C . GLU A 1 72 ? -21.798 13.110 40.406 1.00 66.88 72 GLU A C 1
ATOM 551 O O . GLU A 1 72 ? -22.854 13.743 40.343 1.00 66.88 72 GLU A O 1
ATOM 556 N N . TYR A 1 73 ? -21.394 12.342 39.391 1.00 63.97 73 TYR A N 1
ATOM 557 C CA . TYR A 1 73 ? -22.148 12.148 38.146 1.00 63.97 73 TYR A CA 1
ATOM 558 C C . TYR A 1 73 ? -23.490 11.467 38.397 1.00 63.97 73 TYR A C 1
ATOM 560 O O . TYR A 1 73 ? -24.525 11.908 37.897 1.00 63.97 73 TYR A O 1
ATOM 568 N N . LYS A 1 74 ? -23.508 10.452 39.269 1.00 63.09 74 LYS A N 1
ATOM 569 C CA . LYS A 1 74 ? -24.746 9.774 39.669 1.00 63.09 74 LYS A CA 1
ATOM 570 C C . LYS A 1 74 ? -25.712 10.705 40.414 1.00 63.09 74 LYS A C 1
ATOM 572 O O . LYS A 1 74 ? -26.922 10.551 40.275 1.00 63.09 74 LYS A O 1
ATOM 577 N N . LYS A 1 75 ? -25.196 11.663 41.195 1.00 72.94 75 LYS A N 1
ATOM 578 C CA . LYS A 1 75 ? -25.997 12.664 41.925 1.00 72.94 75 LYS A CA 1
ATOM 579 C C . LYS A 1 75 ? -26.458 13.827 41.047 1.00 72.94 75 LYS A C 1
ATOM 581 O O . LYS A 1 75 ? -27.560 14.326 41.247 1.00 72.94 75 LYS A O 1
ATOM 586 N N . SER A 1 76 ? -25.625 14.265 40.106 1.00 69.62 76 SER A N 1
ATOM 587 C CA . SER A 1 76 ? -25.913 15.396 39.215 1.00 69.62 76 SER A CA 1
ATOM 588 C C . SER A 1 76 ? -26.706 15.005 37.965 1.00 69.62 76 SER A C 1
ATOM 590 O O . SER A 1 76 ? -27.187 15.888 37.261 1.00 69.62 76 SER A O 1
ATOM 592 N N . GLY A 1 77 ? -26.862 13.703 37.693 1.00 72.44 77 GLY A N 1
ATOM 593 C CA . GLY A 1 77 ? -27.587 13.192 36.526 1.00 72.44 77 GLY A CA 1
ATOM 594 C C . GLY A 1 77 ? -26.906 13.508 35.192 1.00 72.44 77 GLY A C 1
ATOM 595 O O . GLY A 1 77 ? -27.527 13.338 34.147 1.00 72.44 77 GLY A O 1
ATOM 596 N N . LYS A 1 78 ? -25.657 13.984 35.228 1.00 65.06 78 LYS A N 1
ATOM 597 C CA . LYS A 1 78 ? -24.864 14.321 34.047 1.00 65.06 78 LYS A CA 1
ATOM 598 C C . LYS A 1 78 ? -24.206 13.072 33.483 1.00 65.06 78 LYS A C 1
ATOM 600 O O . LYS A 1 78 ? -23.726 12.216 34.227 1.00 65.06 78 LYS A O 1
ATOM 605 N N . THR A 1 79 ? -24.180 12.983 32.165 1.00 66.94 79 THR A N 1
ATOM 606 C CA . THR A 1 79 ? -23.462 11.940 31.443 1.00 66.94 79 THR A CA 1
ATOM 607 C C . THR A 1 79 ? -21.979 12.290 31.345 1.00 66.94 79 THR A C 1
ATOM 609 O O . THR A 1 79 ? -21.572 13.435 31.536 1.00 66.94 79 THR A O 1
ATOM 612 N N . ILE A 1 80 ? -21.152 11.294 31.033 1.00 62.31 80 ILE A N 1
ATOM 613 C CA . ILE A 1 80 ? -19.718 11.502 30.798 1.00 62.31 80 ILE A CA 1
ATOM 614 C C . ILE A 1 80 ? -19.518 12.480 29.613 1.00 62.31 80 ILE A C 1
ATOM 616 O O . ILE A 1 80 ? -18.664 13.360 29.679 1.00 62.31 80 ILE A O 1
ATOM 620 N N . ALA A 1 81 ? -20.377 12.429 28.588 1.00 60.62 81 ALA A N 1
ATOM 621 C CA . ALA A 1 81 ? -20.353 13.364 27.459 1.00 60.62 81 ALA A CA 1
ATOM 622 C C . ALA A 1 81 ? -20.619 14.827 27.863 1.00 60.62 81 ALA A C 1
ATOM 624 O O . ALA A 1 81 ? -20.005 15.731 27.306 1.00 60.62 81 ALA A O 1
ATOM 625 N N . ASP A 1 82 ? -21.447 15.075 28.883 1.00 69.56 82 ASP A N 1
ATOM 626 C CA . ASP A 1 82 ? -21.741 16.437 29.364 1.00 69.56 82 ASP A CA 1
ATOM 627 C C . ASP A 1 82 ? -20.543 17.114 30.049 1.00 69.56 82 ASP A C 1
ATOM 629 O O . ASP A 1 82 ? -20.567 18.321 30.300 1.00 69.56 82 ASP A O 1
ATOM 633 N N . VAL A 1 83 ? -19.528 16.338 30.437 1.00 65.62 83 VAL A N 1
ATOM 634 C CA . VAL A 1 83 ? -18.417 16.816 31.277 1.00 65.62 83 VAL A CA 1
ATOM 635 C C . VAL A 1 83 ? -17.106 16.842 30.513 1.00 65.62 83 VAL A C 1
ATOM 637 O O . VAL A 1 83 ? -16.293 17.736 30.733 1.00 65.62 83 VAL A O 1
ATOM 640 N N . PHE A 1 84 ? -16.927 15.889 29.607 1.00 62.53 84 PHE A N 1
ATOM 641 C CA . PHE A 1 84 ? -15.743 15.794 28.764 1.00 62.53 84 PHE A CA 1
ATOM 642 C C . PHE A 1 84 ? -15.969 16.313 27.346 1.00 62.53 84 PHE A C 1
ATOM 644 O O . PHE A 1 84 ? -15.008 16.528 26.620 1.00 62.53 84 PHE A O 1
ATOM 651 N N . GLY A 1 85 ? -17.223 16.555 26.964 1.00 67.69 85 GLY A N 1
ATOM 652 C CA . GLY A 1 85 ? -17.605 16.875 25.596 1.00 67.69 85 GLY A CA 1
ATOM 653 C C . GLY A 1 85 ? -17.833 15.615 24.760 1.00 67.69 85 GLY A C 1
ATOM 654 O O . GLY A 1 85 ? -17.206 14.572 24.965 1.00 67.69 85 GLY A O 1
ATOM 655 N N . GLU A 1 86 ? -18.750 15.712 23.795 1.00 67.19 86 GLU A N 1
ATOM 656 C CA . GLU A 1 86 ? -19.023 14.623 22.850 1.00 67.19 86 GLU A CA 1
ATOM 657 C C . GLU A 1 86 ? -17.809 14.304 21.970 1.00 67.19 86 GLU A C 1
ATOM 659 O O . GLU A 1 86 ? -17.620 13.146 21.607 1.00 67.19 86 GLU A O 1
ATOM 664 N N . ASP A 1 87 ? -16.979 15.303 21.653 1.00 60.47 87 ASP A N 1
ATOM 665 C CA . ASP A 1 87 ? -15.771 15.128 20.842 1.00 60.47 87 ASP A CA 1
ATOM 666 C C . ASP A 1 87 ? -14.704 14.306 21.584 1.00 60.47 87 ASP A C 1
ATOM 668 O O . ASP A 1 87 ? -14.203 13.335 21.032 1.00 60.47 87 ASP A O 1
ATOM 672 N N . PHE A 1 88 ? -14.448 14.585 22.870 1.00 62.97 88 PHE A N 1
ATOM 673 C CA . PHE A 1 88 ? -13.521 13.780 23.679 1.00 62.97 88 PHE A CA 1
ATOM 674 C C . PHE A 1 88 ? -13.995 12.336 23.818 1.00 62.97 88 PHE A C 1
ATOM 676 O O . PHE A 1 88 ? -13.204 11.406 23.713 1.00 62.97 88 PHE A O 1
ATOM 683 N N . ILE A 1 89 ? -15.292 12.130 24.066 1.00 63.06 89 ILE A N 1
ATOM 684 C CA . ILE A 1 89 ? -15.844 10.779 24.188 1.00 63.06 89 ILE A CA 1
ATOM 685 C C . ILE A 1 89 ? -15.744 10.039 22.866 1.00 63.06 89 ILE A C 1
ATOM 687 O O . ILE A 1 89 ? -15.407 8.861 22.863 1.00 63.06 89 ILE A O 1
ATOM 691 N N . ARG A 1 90 ? -15.991 10.721 21.748 1.00 60.94 90 ARG A N 1
ATOM 692 C CA . ARG A 1 90 ? -15.780 10.151 20.424 1.00 60.94 90 ARG A CA 1
ATOM 693 C C . ARG A 1 90 ? -14.322 9.758 20.253 1.00 60.94 90 ARG A C 1
ATOM 695 O O . ARG A 1 90 ? -14.069 8.584 20.040 1.00 60.94 90 ARG A O 1
ATOM 702 N N . ASP A 1 91 ? -13.375 10.666 20.425 1.00 61.4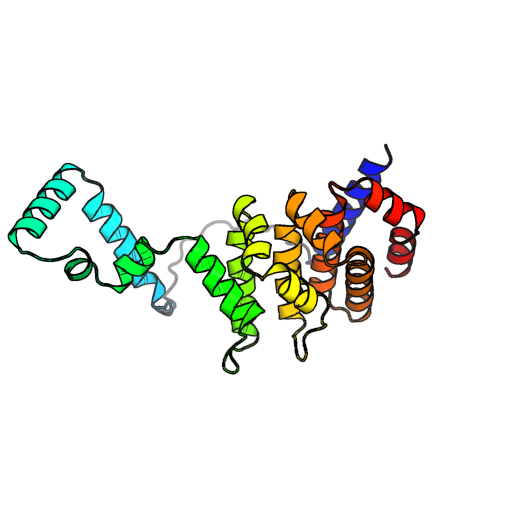7 91 ASP A N 1
ATOM 703 C CA . ASP A 1 91 ? -11.960 10.388 20.160 1.00 61.47 91 ASP A CA 1
ATOM 704 C C . ASP A 1 91 ? -11.382 9.334 21.121 1.00 61.47 91 ASP A C 1
ATOM 706 O O . ASP A 1 91 ? -10.646 8.446 20.701 1.00 61.47 91 ASP A O 1
ATOM 710 N N . PHE A 1 92 ? -11.790 9.350 22.393 1.00 60.91 92 PHE A N 1
ATOM 711 C CA . PHE A 1 92 ? -11.369 8.372 23.401 1.00 60.91 92 PHE A CA 1
ATOM 712 C C . PHE A 1 92 ? -12.033 6.995 23.233 1.00 60.91 92 PHE A C 1
ATOM 714 O O . PHE A 1 92 ? -11.451 5.978 23.607 1.00 60.91 92 PHE A O 1
ATOM 721 N N . MET A 1 93 ? -13.257 6.941 22.697 1.00 59.97 93 MET A N 1
ATOM 722 C CA . MET A 1 93 ? -13.996 5.690 22.475 1.00 59.97 93 MET A CA 1
ATOM 723 C C . MET A 1 93 ? -13.948 5.193 21.027 1.00 59.97 93 MET A C 1
ATOM 725 O O . MET A 1 93 ? -14.528 4.141 20.744 1.00 59.97 93 MET A O 1
ATOM 729 N N . THR A 1 94 ? -13.298 5.910 20.106 1.00 68.56 94 THR A N 1
ATOM 730 C CA . THR A 1 94 ? -13.211 5.466 18.714 1.00 68.56 94 THR A CA 1
ATOM 731 C C . THR A 1 94 ? -12.246 4.296 18.639 1.00 68.56 94 THR A C 1
ATOM 733 O O . THR A 1 94 ? -11.043 4.419 18.854 1.00 68.56 94 THR A O 1
ATOM 736 N N . ASP A 1 95 ? -12.807 3.134 18.332 1.00 80.44 95 ASP A N 1
ATOM 737 C CA . ASP A 1 95 ? -12.055 1.912 18.111 1.00 80.44 95 ASP A CA 1
ATOM 738 C C . ASP A 1 95 ? -11.065 2.098 16.937 1.00 80.44 95 ASP A C 1
ATOM 740 O O . ASP A 1 95 ? -11.476 2.574 15.871 1.00 80.44 95 ASP A O 1
ATOM 744 N N . PRO A 1 96 ? -9.779 1.718 17.082 1.00 78.56 96 PRO A N 1
ATOM 745 C CA . PRO A 1 96 ? -8.780 1.844 16.020 1.00 78.56 96 PRO A CA 1
ATOM 746 C C . PRO A 1 96 ? -9.212 1.242 14.677 1.00 78.56 96 PRO A C 1
ATOM 748 O O . PRO A 1 96 ? -8.882 1.796 13.628 1.00 78.56 96 PRO A O 1
ATOM 751 N N . ALA A 1 97 ? -10.002 0.160 14.675 1.00 84.00 97 ALA A N 1
ATOM 752 C CA . ALA A 1 97 ? -10.508 -0.415 13.430 1.00 84.00 97 ALA A CA 1
ATOM 753 C C . ALA A 1 97 ? -11.558 0.486 12.754 1.00 84.00 97 ALA A C 1
ATOM 755 O O . ALA A 1 97 ? -11.630 0.528 11.527 1.00 84.00 97 ALA A O 1
ATOM 756 N N . THR A 1 98 ? -12.324 1.264 13.526 1.00 86.69 98 THR A N 1
ATOM 757 C CA . THR A 1 98 ? -13.257 2.276 12.999 1.00 86.69 98 THR A CA 1
ATOM 758 C C . THR A 1 98 ? -12.509 3.442 12.351 1.00 86.69 98 THR A C 1
ATOM 760 O O . THR A 1 98 ? -12.900 3.896 11.270 1.00 86.69 98 THR A O 1
ATOM 763 N N . VAL A 1 99 ? -11.403 3.895 12.955 1.00 87.25 99 VAL A N 1
ATOM 764 C CA . VAL A 1 99 ? -10.527 4.913 12.344 1.00 87.25 99 VAL A CA 1
ATOM 765 C C . VAL A 1 99 ? -9.949 4.387 11.033 1.00 87.25 99 VAL A C 1
ATOM 767 O O . VAL A 1 99 ? -10.094 5.027 9.992 1.00 87.25 99 VAL A O 1
ATOM 770 N N . MET A 1 100 ? -9.381 3.179 11.053 1.00 91.19 100 MET A N 1
ATOM 771 C CA . MET A 1 100 ? -8.821 2.543 9.862 1.00 91.19 100 MET A CA 1
ATOM 772 C C . MET A 1 100 ? -9.863 2.392 8.742 1.00 91.19 100 MET A C 1
ATOM 774 O O . MET A 1 100 ? -9.595 2.772 7.603 1.00 91.19 100 MET A O 1
ATOM 778 N N . GLN A 1 101 ? -11.069 1.900 9.051 1.00 91.62 101 GLN A N 1
ATOM 779 C CA . GLN A 1 101 ? -12.157 1.779 8.075 1.00 91.62 101 GLN A CA 1
ATOM 780 C C . GLN A 1 101 ? -12.539 3.140 7.484 1.00 91.62 101 GLN A C 1
ATOM 782 O O . GLN A 1 101 ? -12.804 3.240 6.285 1.00 91.62 101 GLN A O 1
ATOM 787 N N . THR A 1 102 ? -12.560 4.190 8.305 1.00 89.88 102 THR A N 1
ATOM 788 C CA . THR A 1 102 ? -12.855 5.553 7.851 1.00 89.88 102 THR A CA 1
ATOM 789 C C . THR A 1 102 ? -11.806 6.022 6.847 1.00 89.88 102 THR A C 1
ATOM 791 O O . THR A 1 102 ? -12.169 6.482 5.764 1.00 89.88 102 THR A O 1
ATOM 794 N N . ILE A 1 103 ? -10.520 5.823 7.149 1.00 91.31 103 ILE A N 1
ATOM 795 C CA . ILE A 1 103 ? -9.411 6.161 6.247 1.00 91.31 103 ILE A CA 1
ATOM 796 C C . ILE A 1 103 ? -9.536 5.391 4.928 1.00 91.31 103 ILE A C 1
ATOM 798 O O . ILE A 1 103 ? -9.548 6.007 3.863 1.00 91.31 103 ILE A O 1
ATOM 802 N N . VAL A 1 104 ? -9.697 4.062 4.987 1.00 92.06 104 VAL A N 1
ATOM 803 C CA . VAL A 1 104 ? -9.863 3.201 3.800 1.00 92.06 104 VAL A CA 1
ATOM 804 C C . VAL A 1 104 ? -11.024 3.689 2.936 1.00 92.06 104 VAL A C 1
ATOM 806 O O . VAL A 1 104 ? -10.883 3.831 1.721 1.00 92.06 104 VAL A O 1
ATOM 809 N N . THR A 1 105 ? -12.157 4.004 3.561 1.00 90.56 105 THR A N 1
ATOM 810 C CA . THR A 1 105 ? -13.348 4.471 2.850 1.00 90.56 105 THR A CA 1
ATOM 811 C C . THR A 1 105 ? -13.077 5.798 2.147 1.00 90.56 105 THR A C 1
ATOM 813 O O . THR A 1 105 ? -13.321 5.914 0.949 1.00 90.56 105 THR A O 1
ATOM 816 N N . GLN A 1 106 ? -12.501 6.776 2.848 1.00 88.69 106 GLN A N 1
ATOM 817 C CA . GLN A 1 106 ? -12.241 8.101 2.287 1.00 88.69 106 GLN A CA 1
ATOM 818 C C . GLN A 1 106 ? -11.207 8.073 1.157 1.00 88.69 106 GLN A C 1
ATOM 820 O O . GLN A 1 106 ? -11.407 8.724 0.135 1.00 88.69 106 GLN A O 1
ATOM 825 N N . VAL A 1 107 ? -10.113 7.323 1.318 1.00 90.44 107 VAL A N 1
ATOM 826 C CA . VAL A 1 107 ? -8.955 7.426 0.417 1.00 90.44 107 VAL A CA 1
ATOM 827 C C . VAL A 1 107 ? -8.953 6.406 -0.726 1.00 90.44 107 VAL A C 1
ATOM 829 O O . VAL A 1 107 ? -8.385 6.673 -1.791 1.00 90.44 107 VAL A O 1
ATOM 832 N N . LEU A 1 108 ? -9.612 5.256 -0.543 1.00 88.19 108 LEU A N 1
ATOM 833 C CA . LEU A 1 108 ? -9.610 4.153 -1.512 1.00 88.19 108 LEU A CA 1
ATOM 834 C C . LEU A 1 108 ? -10.985 3.845 -2.111 1.00 88.19 108 LEU A C 1
ATOM 836 O O . LEU A 1 108 ? -11.033 3.408 -3.258 1.00 88.19 108 LEU A O 1
ATOM 840 N N . VAL A 1 109 ? -12.082 4.046 -1.371 1.00 84.56 109 VAL A N 1
ATOM 841 C CA . VAL A 1 109 ? -13.422 3.600 -1.804 1.00 84.56 109 VAL A CA 1
ATOM 842 C C . VAL A 1 109 ? -14.263 4.744 -2.366 1.00 84.56 109 VAL A C 1
ATOM 844 O O . VAL A 1 109 ? -14.675 4.693 -3.520 1.00 84.56 109 VAL A O 1
ATOM 847 N N . GLU A 1 110 ? -14.540 5.768 -1.561 1.00 86.12 110 GLU A N 1
ATOM 848 C CA . GLU A 1 110 ? -15.430 6.870 -1.938 1.00 86.12 110 GLU A CA 1
ATOM 849 C C . GLU A 1 110 ? -14.703 7.973 -2.705 1.00 86.12 110 GLU A C 1
ATOM 851 O O . GLU A 1 110 ? -15.300 8.565 -3.601 1.00 86.12 110 GLU A O 1
ATOM 856 N N . ARG A 1 111 ? -13.432 8.241 -2.362 1.00 80.31 111 ARG A N 1
ATOM 857 C CA . ARG A 1 111 ? -12.585 9.294 -2.956 1.00 80.31 111 ARG A CA 1
ATOM 858 C C . ARG A 1 111 ? -13.357 10.597 -3.233 1.00 80.31 111 ARG A C 1
ATOM 860 O O . ARG A 1 111 ? -13.640 10.919 -4.391 1.00 80.31 111 ARG A O 1
ATOM 867 N N . PRO A 1 112 ? -13.707 11.364 -2.184 1.00 81.25 112 PRO A N 1
ATOM 868 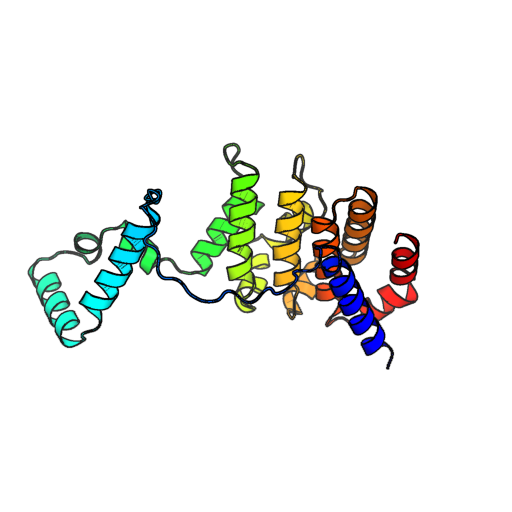C CA . PRO A 1 112 ? -14.496 12.585 -2.320 1.00 81.25 112 PRO A CA 1
ATOM 869 C C . PRO A 1 112 ? -13.890 13.572 -3.330 1.00 81.25 112 PRO A C 1
ATOM 871 O O . PRO A 1 112 ? -12.690 13.837 -3.320 1.00 81.25 112 PRO A O 1
ATOM 874 N N . VAL A 1 113 ? -14.730 14.177 -4.176 1.00 75.00 113 VAL A N 1
ATOM 875 C CA . VAL A 1 113 ? -14.296 15.080 -5.268 1.00 75.00 113 VAL A CA 1
ATOM 876 C C . VAL A 1 113 ? -13.552 16.322 -4.758 1.00 75.00 113 VAL A C 1
ATOM 878 O O . VAL A 1 113 ? -12.733 16.898 -5.468 1.00 75.00 113 VAL A O 1
ATOM 881 N N . ASN A 1 114 ? -13.842 16.752 -3.531 1.00 82.44 114 ASN A N 1
ATOM 882 C CA . ASN A 1 114 ? -13.216 17.900 -2.878 1.00 82.44 114 ASN A CA 1
ATOM 883 C C . ASN A 1 114 ? -11.912 17.558 -2.141 1.00 82.44 114 ASN A C 1
ATOM 885 O O . ASN A 1 114 ? -11.302 18.461 -1.573 1.00 82.44 114 ASN A O 1
ATOM 889 N N . GLN A 1 115 ? -11.501 16.290 -2.120 1.00 84.38 115 GLN A N 1
ATOM 890 C CA . GLN A 1 115 ? -10.267 15.868 -1.474 1.00 84.38 115 GLN A CA 1
ATOM 891 C C . GLN A 1 115 ? -9.075 16.117 -2.403 1.00 84.38 115 GLN A C 1
ATOM 893 O O . GLN A 1 115 ? -9.074 15.680 -3.558 1.00 84.38 115 GLN A O 1
ATOM 898 N N . THR A 1 116 ? -8.049 16.812 -1.916 1.00 90.19 116 THR A N 1
ATOM 899 C CA . THR A 1 116 ? -6.833 17.068 -2.704 1.00 90.19 116 THR A CA 1
ATOM 900 C C . THR A 1 116 ? -5.933 15.830 -2.759 1.00 90.19 116 THR A C 1
ATOM 902 O O . THR A 1 116 ? -6.131 14.871 -2.012 1.00 90.19 116 THR A O 1
ATOM 905 N N . ALA A 1 117 ? -4.957 15.815 -3.672 1.00 90.19 117 ALA A N 1
ATOM 906 C CA . ALA A 1 117 ? -4.001 14.709 -3.759 1.00 90.19 117 ALA A CA 1
ATOM 907 C C . ALA A 1 117 ? -3.139 14.614 -2.493 1.00 90.19 117 ALA A C 1
ATOM 909 O O . ALA A 1 117 ? -2.915 13.520 -1.989 1.00 90.19 117 ALA A O 1
ATOM 910 N N . GLU A 1 118 ? -2.751 15.757 -1.935 1.00 93.00 118 GLU A N 1
ATOM 911 C CA . GLU A 1 118 ? -1.975 15.868 -0.700 1.00 93.00 118 GLU A CA 1
ATOM 912 C C . GLU A 1 118 ? -2.747 15.268 0.480 1.00 93.00 118 GLU A C 1
ATOM 914 O O . GLU A 1 118 ? -2.237 14.390 1.163 1.00 93.00 118 GLU A O 1
ATOM 919 N N . GLN A 1 119 ? -4.030 15.615 0.635 1.00 92.69 119 GLN A N 1
ATOM 920 C CA . GLN A 1 119 ? -4.883 15.032 1.679 1.00 92.69 119 GLN A CA 1
ATOM 921 C C . GLN A 1 119 ? -5.026 13.510 1.545 1.00 92.69 119 GLN A C 1
ATOM 923 O O . GLN A 1 119 ? -5.148 12.803 2.544 1.00 92.69 119 GLN A O 1
ATOM 928 N N . ARG A 1 120 ? -5.032 12.985 0.313 1.00 93.50 120 ARG A N 1
ATOM 929 C CA . ARG A 1 120 ? -5.041 11.533 0.080 1.00 93.50 120 ARG A CA 1
ATOM 930 C C . ARG A 1 120 ? -3.713 10.893 0.460 1.00 93.50 120 ARG A C 1
ATOM 932 O O . ARG A 1 120 ? -3.725 9.807 1.030 1.00 93.50 120 ARG A O 1
ATOM 939 N N . VAL A 1 121 ? -2.594 11.548 0.166 1.00 95.69 121 VAL A N 1
ATOM 940 C CA . VAL A 1 121 ? -1.266 11.088 0.588 1.00 95.69 121 VAL A CA 1
ATOM 941 C C . VAL A 1 121 ? -1.182 11.048 2.113 1.00 95.69 121 VAL A C 1
ATOM 943 O O . VAL A 1 121 ? -0.872 9.987 2.643 1.00 95.69 121 VAL A O 1
ATOM 946 N N . ASP A 1 122 ? -1.585 12.111 2.812 1.00 94.12 122 ASP A N 1
ATOM 947 C CA . ASP A 1 122 ? -1.561 12.170 4.282 1.00 94.12 122 ASP A CA 1
ATOM 948 C C . ASP A 1 122 ? -2.382 11.038 4.922 1.00 94.12 122 ASP A C 1
ATOM 950 O O . ASP A 1 122 ? -1.976 10.424 5.910 1.00 94.12 122 ASP A O 1
ATOM 954 N N . LEU A 1 123 ? -3.550 10.725 4.352 1.00 93.81 123 LEU A N 1
ATOM 955 C CA . LEU A 1 123 ? -4.391 9.620 4.817 1.00 93.81 123 LEU A CA 1
ATOM 956 C C . LEU A 1 123 ? -3.781 8.246 4.521 1.00 93.81 123 LEU A C 1
ATOM 958 O O . LEU A 1 123 ? -3.887 7.339 5.345 1.00 93.81 123 LEU A O 1
ATOM 962 N N . LEU A 1 124 ? -3.146 8.067 3.358 1.00 95.62 124 LEU A N 1
ATOM 963 C CA . LEU A 1 124 ? -2.418 6.835 3.044 1.00 95.62 124 LEU A CA 1
ATOM 964 C C . LEU A 1 124 ? -1.224 6.649 3.980 1.00 95.62 124 LEU A C 1
ATOM 966 O O . LEU A 1 124 ? -0.968 5.528 4.400 1.00 95.62 124 LEU A O 1
ATOM 970 N N . GLU A 1 125 ? -0.519 7.720 4.332 1.00 94.62 125 GLU A N 1
ATOM 971 C CA . GLU A 1 125 ? 0.588 7.672 5.285 1.00 94.62 125 GLU A CA 1
ATOM 972 C C . GLU A 1 125 ? 0.104 7.303 6.689 1.00 94.62 125 GLU A C 1
ATOM 974 O O . GLU A 1 125 ? 0.668 6.394 7.292 1.00 94.62 125 GLU A O 1
ATOM 979 N N . GLN A 1 126 ? -1.005 7.882 7.157 1.00 92.56 126 GLN A N 1
ATOM 980 C CA . GLN A 1 126 ? -1.648 7.460 8.410 1.00 92.56 126 GLN A CA 1
ATOM 981 C C . GLN A 1 126 ? -2.080 5.988 8.377 1.00 92.56 126 GLN A C 1
ATOM 983 O O . GLN A 1 126 ? -1.940 5.270 9.366 1.00 92.56 126 GLN A O 1
ATOM 988 N N . LEU A 1 127 ? -2.577 5.500 7.234 1.00 94.19 127 LEU A N 1
ATOM 989 C CA . LEU A 1 127 ? -2.989 4.102 7.083 1.00 94.19 127 LEU A CA 1
ATOM 990 C C . LEU A 1 127 ? -1.828 3.120 7.308 1.00 94.19 127 LEU A C 1
ATOM 992 O O . LEU A 1 127 ? -2.073 1.993 7.741 1.00 94.19 127 LEU A O 1
ATOM 996 N N . VAL A 1 128 ? -0.580 3.532 7.051 1.00 93.94 128 VAL A N 1
ATOM 997 C CA . VAL A 1 128 ? 0.621 2.708 7.273 1.00 93.94 128 VAL A CA 1
ATOM 998 C C . VAL A 1 128 ? 0.729 2.278 8.728 1.00 93.94 128 VAL A C 1
ATOM 1000 O O . VAL A 1 128 ? 0.985 1.102 8.992 1.00 93.94 128 VAL A O 1
ATOM 1003 N N . ASP A 1 129 ? 0.506 3.201 9.662 1.00 89.56 129 ASP A N 1
ATOM 1004 C CA . ASP A 1 129 ? 0.628 2.924 11.093 1.00 89.56 129 ASP A CA 1
ATOM 1005 C C . ASP A 1 129 ? -0.369 1.846 11.519 1.00 89.56 129 ASP A C 1
ATOM 1007 O O . ASP A 1 129 ? -0.012 0.917 12.248 1.00 89.56 129 ASP A O 1
ATOM 1011 N N . PHE A 1 130 ? -1.586 1.883 10.971 1.00 90.25 130 PHE A N 1
ATOM 1012 C CA . PHE A 1 130 ? -2.584 0.842 11.203 1.00 90.25 130 PHE A CA 1
ATOM 1013 C C . PHE A 1 130 ? -2.165 -0.501 10.602 1.00 90.25 130 PHE A C 1
ATOM 1015 O O . PHE A 1 130 ? -2.178 -1.502 11.319 1.00 90.25 130 PHE A O 1
ATOM 1022 N N . VAL A 1 131 ? -1.766 -0.545 9.323 1.00 92.12 131 VAL A N 1
ATOM 1023 C CA . VAL A 1 131 ? -1.409 -1.809 8.642 1.00 92.12 131 VAL A CA 1
ATOM 1024 C C . VAL A 1 131 ? -0.056 -2.378 9.074 1.00 92.12 131 VAL A C 1
ATOM 1026 O O . VAL A 1 131 ? 0.269 -3.511 8.731 1.00 92.12 131 VAL A O 1
ATOM 1029 N N . SER A 1 132 ? 0.739 -1.631 9.842 1.00 88.62 132 SER A N 1
ATOM 1030 C CA . SER A 1 132 ? 1.947 -2.157 10.485 1.00 88.62 132 SER A CA 1
ATOM 1031 C C . SER A 1 132 ? 1.625 -3.252 11.513 1.00 88.62 132 SER A C 1
ATOM 1033 O O . SER A 1 132 ? 2.444 -4.140 11.766 1.00 88.62 132 SER A O 1
ATOM 1035 N N . GLN A 1 133 ? 0.411 -3.227 12.075 1.00 86.94 133 GLN A N 1
ATOM 1036 C CA . GLN A 1 133 ? -0.110 -4.2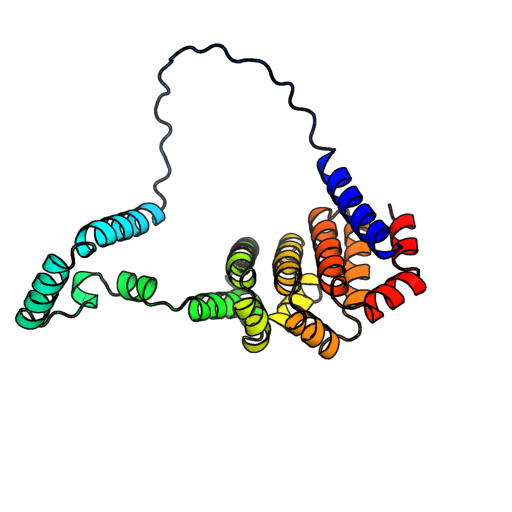88 12.924 1.00 86.94 133 GLN A CA 1
ATOM 1037 C C . GLN A 1 133 ? -0.665 -5.423 12.055 1.00 86.94 133 GLN A C 1
ATOM 1039 O O . GLN A 1 133 ? -1.519 -5.210 11.194 1.00 86.94 133 GLN A O 1
ATOM 1044 N N . VAL A 1 134 ? -0.199 -6.649 12.307 1.00 81.62 134 VAL A N 1
ATOM 1045 C CA . VAL A 1 134 ? -0.490 -7.824 11.464 1.00 81.62 134 VAL A CA 1
ATOM 1046 C C . VAL A 1 134 ? -1.994 -8.082 11.325 1.00 81.62 134 VAL A C 1
ATOM 1048 O O . VAL A 1 134 ? -2.468 -8.318 10.214 1.00 81.62 134 VAL A O 1
ATOM 1051 N N . ASP A 1 135 ? -2.750 -7.982 12.421 1.00 84.12 135 ASP A N 1
ATOM 1052 C CA . ASP A 1 135 ? -4.200 -8.217 12.415 1.00 84.12 135 ASP A CA 1
ATOM 1053 C C . ASP A 1 135 ? -4.944 -7.173 11.563 1.00 84.12 135 ASP A C 1
ATOM 1055 O O . ASP A 1 135 ? -5.827 -7.508 10.771 1.00 84.12 135 ASP A O 1
ATOM 1059 N N . ASN A 1 136 ? -4.528 -5.907 11.639 1.00 86.75 136 ASN A N 1
ATOM 1060 C CA . ASN A 1 136 ? -5.102 -4.825 10.840 1.00 86.75 136 ASN A CA 1
ATOM 1061 C C . ASN A 1 136 ? -4.771 -4.975 9.352 1.00 86.75 136 ASN A C 1
ATOM 1063 O O . ASN A 1 136 ? -5.629 -4.734 8.504 1.00 86.75 136 ASN A O 1
ATOM 1067 N N . ALA A 1 137 ? -3.559 -5.420 9.011 1.00 87.25 137 ALA A N 1
ATOM 1068 C CA . ALA A 1 137 ? -3.192 -5.699 7.625 1.00 87.25 137 ALA A CA 1
ATOM 1069 C C . ALA A 1 137 ? -4.101 -6.761 6.986 1.00 87.25 137 ALA A C 1
ATOM 1071 O O . ALA A 1 137 ? -4.486 -6.615 5.827 1.00 87.25 137 ALA A O 1
ATOM 1072 N N . VAL A 1 138 ? -4.495 -7.799 7.736 1.00 88.69 138 VAL A N 1
ATOM 1073 C CA . VAL A 1 138 ? -5.484 -8.784 7.257 1.00 88.69 138 VAL A CA 1
ATOM 1074 C C . VAL A 1 138 ? -6.855 -8.127 7.080 1.00 88.69 138 VAL A C 1
ATOM 1076 O O . VAL A 1 138 ? -7.514 -8.326 6.054 1.00 88.69 138 VAL A O 1
ATOM 1079 N N . ASN A 1 139 ? -7.261 -7.289 8.038 1.00 89.44 139 ASN A N 1
ATOM 1080 C CA . ASN A 1 139 ? -8.537 -6.583 7.974 1.00 89.44 139 ASN A CA 1
ATOM 1081 C C . ASN A 1 139 ? -8.629 -5.632 6.774 1.00 89.44 139 ASN A C 1
ATOM 1083 O O . ASN A 1 139 ? -9.718 -5.487 6.223 1.00 89.44 139 ASN A O 1
ATOM 1087 N N . LEU A 1 140 ? -7.518 -5.062 6.292 1.00 90.75 140 LEU A N 1
ATOM 1088 C CA . LEU A 1 140 ? -7.492 -4.197 5.105 1.00 90.75 140 LEU A CA 1
ATOM 1089 C C . LEU A 1 140 ? -8.219 -4.822 3.903 1.00 90.75 140 LEU A C 1
ATOM 1091 O O . LEU A 1 140 ? -8.919 -4.119 3.172 1.00 90.75 140 LEU A O 1
ATOM 1095 N N . ASN A 1 141 ? -8.090 -6.140 3.708 1.00 87.69 141 ASN A N 1
ATOM 1096 C CA . ASN A 1 141 ? -8.828 -6.830 2.656 1.00 87.69 141 ASN A CA 1
ATOM 1097 C C . ASN A 1 141 ? -10.333 -6.890 2.949 1.00 87.69 141 ASN A C 1
ATOM 1099 O O . ASN A 1 141 ? -11.147 -6.544 2.098 1.00 87.69 141 ASN A O 1
ATOM 1103 N N . THR A 1 142 ? -10.710 -7.279 4.170 1.00 87.31 142 THR A N 1
ATOM 1104 C CA . THR A 1 142 ? -12.124 -7.347 4.584 1.00 87.31 142 THR A CA 1
ATOM 1105 C C . THR A 1 142 ? -12.830 -5.991 4.549 1.00 87.31 142 THR A C 1
ATOM 1107 O O . THR A 1 142 ? -14.024 -5.934 4.270 1.00 87.31 142 THR A O 1
ATOM 1110 N N . MET A 1 143 ? -12.086 -4.900 4.749 1.00 90.00 143 MET A N 1
ATOM 1111 C CA . MET A 1 143 ? -12.558 -3.516 4.636 1.00 90.00 143 MET A CA 1
ATOM 1112 C C . MET A 1 143 ? -12.694 -3.050 3.174 1.00 90.00 143 MET A C 1
ATOM 1114 O O . MET A 1 143 ? -13.083 -1.911 2.921 1.00 90.00 143 MET A O 1
ATOM 1118 N N . GLY A 1 144 ? -12.355 -3.907 2.202 1.00 88.94 144 GLY A N 1
ATOM 1119 C CA . GLY A 1 144 ? -12.396 -3.607 0.770 1.00 88.94 144 GLY A CA 1
ATOM 1120 C C . GLY A 1 144 ? -11.228 -2.753 0.271 1.00 88.94 144 GLY A C 1
ATOM 1121 O O . GLY A 1 144 ? -11.281 -2.264 -0.853 1.00 88.94 144 GLY A O 1
ATOM 1122 N N . GLY A 1 145 ? -10.178 -2.563 1.078 1.00 92.50 145 GLY A N 1
ATOM 1123 C CA . GLY A 1 145 ? -9.059 -1.672 0.767 1.00 92.50 145 GLY A CA 1
ATOM 1124 C C . GLY A 1 145 ? -7.984 -2.285 -0.132 1.00 92.50 145 GLY A C 1
ATOM 1125 O O . GLY A 1 145 ? -7.356 -1.566 -0.903 1.00 92.50 145 GLY A O 1
ATOM 1126 N N . LEU A 1 146 ? -7.770 -3.605 -0.091 1.00 94.31 146 LEU A N 1
ATOM 1127 C CA . LEU A 1 146 ? -6.631 -4.240 -0.775 1.00 94.31 146 LEU A CA 1
ATOM 1128 C C . LEU A 1 146 ? -6.658 -4.050 -2.303 1.00 94.31 146 LEU A C 1
ATOM 1130 O O . LEU A 1 146 ? -5.668 -3.631 -2.903 1.00 94.31 146 LEU A O 1
ATOM 1134 N N . ARG A 1 147 ? -7.803 -4.323 -2.934 1.00 94.81 147 ARG A N 1
ATOM 1135 C CA . ARG A 1 147 ? -8.016 -4.165 -4.381 1.00 94.81 147 ARG A CA 1
ATOM 1136 C C . ARG A 1 147 ? -7.816 -2.725 -4.878 1.00 94.81 147 ARG A C 1
ATOM 1138 O O . ARG A 1 147 ? -7.001 -2.541 -5.784 1.00 94.81 147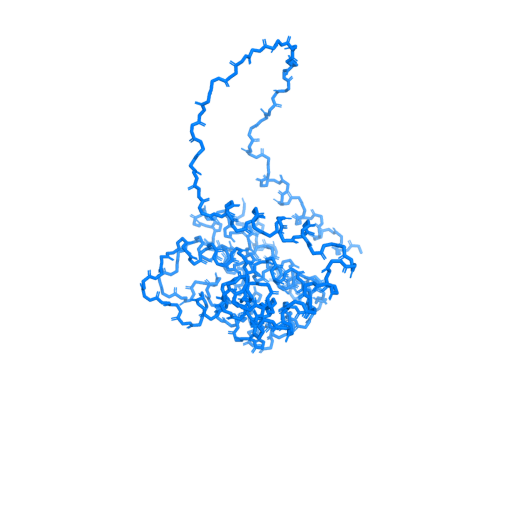 ARG A O 1
ATOM 1145 N N . PRO A 1 148 ? -8.516 -1.705 -4.345 1.00 94.81 148 PRO A N 1
ATOM 1146 C CA . PRO A 1 148 ? -8.312 -0.326 -4.784 1.00 94.81 148 PRO A CA 1
ATOM 1147 C C . PRO A 1 148 ? -6.898 0.174 -4.470 1.00 94.81 148 PRO A C 1
ATOM 1149 O O . PRO A 1 148 ? -6.334 0.908 -5.276 1.00 94.81 148 PRO A O 1
ATOM 1152 N N . LEU A 1 149 ? -6.278 -0.279 -3.375 1.00 95.69 149 LEU A N 1
ATOM 1153 C CA . LEU A 1 149 ? -4.887 0.052 -3.067 1.00 95.69 149 LEU A CA 1
ATOM 1154 C C . LEU A 1 149 ? -3.918 -0.486 -4.129 1.00 95.69 149 LEU A C 1
ATOM 1156 O O . LEU A 1 149 ? -3.021 0.232 -4.570 1.00 95.69 149 LEU A O 1
ATOM 1160 N N . PHE A 1 150 ? -4.115 -1.730 -4.575 1.00 96.62 150 PHE A N 1
ATOM 1161 C CA . PHE A 1 150 ? -3.301 -2.325 -5.633 1.00 96.62 150 PHE A CA 1
ATOM 1162 C C . PHE A 1 150 ? -3.474 -1.601 -6.977 1.00 96.62 150 PHE A C 1
ATOM 1164 O O . PHE A 1 150 ? -2.483 -1.304 -7.646 1.00 96.62 150 PHE A O 1
ATOM 1171 N N . HIS A 1 151 ? -4.710 -1.254 -7.350 1.00 95.25 151 HIS A N 1
ATOM 1172 C CA . HIS A 1 151 ? -4.989 -0.470 -8.559 1.00 95.25 151 HIS A CA 1
ATOM 1173 C C . HIS A 1 151 ? -4.387 0.936 -8.501 1.00 95.25 151 HIS A C 1
ATOM 1175 O O . HIS A 1 151 ? -3.818 1.402 -9.492 1.00 95.25 151 HIS A O 1
ATOM 1181 N N . LEU A 1 152 ? -4.455 1.588 -7.335 1.00 95.56 152 LEU A N 1
ATOM 1182 C CA . LEU A 1 152 ? -3.833 2.886 -7.114 1.00 95.56 152 LEU A CA 1
ATOM 1183 C C . LEU A 1 152 ? -2.316 2.792 -7.289 1.00 95.56 152 LEU A C 1
ATOM 1185 O O . LEU A 1 152 ? -1.758 3.536 -8.084 1.00 95.56 152 LEU A O 1
ATOM 1189 N N . PHE A 1 153 ? -1.656 1.830 -6.640 1.00 96.88 153 PHE A N 1
ATOM 1190 C CA . PHE A 1 153 ? -0.216 1.595 -6.795 1.00 96.88 153 PHE A CA 1
ATOM 1191 C C . PHE A 1 153 ? 0.192 1.335 -8.260 1.00 96.88 153 PHE A C 1
ATOM 1193 O O . PHE A 1 153 ? 1.162 1.917 -8.757 1.00 96.88 153 PHE A O 1
ATOM 1200 N N . ASN A 1 154 ? -0.567 0.506 -8.983 1.00 92.81 154 ASN A N 1
ATOM 1201 C CA . ASN A 1 154 ? -0.294 0.189 -10.388 1.00 92.81 154 ASN A CA 1
ATOM 1202 C C . ASN A 1 154 ? -0.555 1.374 -11.345 1.00 92.81 154 ASN A C 1
ATOM 1204 O O . ASN A 1 154 ? -0.099 1.363 -12.487 1.00 92.81 154 ASN A O 1
ATOM 1208 N N . GLY A 1 155 ? -1.233 2.430 -10.888 1.00 89.25 155 GLY A N 1
ATOM 1209 C CA . GLY A 1 155 ? -1.614 3.558 -11.740 1.00 89.25 155 GLY A CA 1
ATOM 1210 C C . GLY A 1 155 ? -2.767 3.230 -12.693 1.00 89.25 155 GLY A C 1
ATOM 1211 O O . GLY A 1 155 ? -2.882 3.856 -13.744 1.00 89.25 155 GLY A O 1
ATOM 1212 N N . ASP A 1 156 ? -3.615 2.257 -12.339 1.00 89.31 156 ASP A N 1
ATOM 1213 C CA . ASP A 1 156 ? -4.864 1.989 -13.067 1.00 89.31 156 ASP A CA 1
ATOM 1214 C C . ASP A 1 156 ? -5.908 3.091 -12.807 1.00 89.31 156 ASP A C 1
ATOM 1216 O O . ASP A 1 156 ? -6.821 3.306 -13.609 1.00 89.31 156 ASP A O 1
ATOM 1220 N N . GLU A 1 157 ? -5.760 3.802 -11.687 1.00 83.75 157 GLU A N 1
ATOM 1221 C CA . GLU A 1 157 ? -6.644 4.885 -11.282 1.00 83.75 157 GLU A CA 1
ATOM 1222 C C . GLU A 1 157 ? -6.372 6.161 -12.090 1.00 83.75 157 GLU A C 1
ATOM 1224 O O . GLU A 1 157 ? -5.245 6.663 -12.172 1.00 83.75 157 GLU A O 1
ATOM 1229 N N . LYS A 1 158 ? -7.427 6.718 -12.694 1.00 75.19 158 LYS A N 1
ATOM 1230 C CA . LYS A 1 158 ? -7.306 7.918 -13.528 1.00 75.19 158 LYS A CA 1
ATOM 1231 C C . LYS A 1 158 ? -6.905 9.116 -12.670 1.00 75.19 158 LYS A C 1
ATOM 1233 O O . LYS A 1 158 ? -7.546 9.407 -11.668 1.00 75.19 158 LYS A O 1
ATOM 1238 N N . ASN A 1 159 ? -5.907 9.865 -13.137 1.00 80.50 159 ASN A N 1
ATOM 1239 C CA . ASN A 1 159 ? -5.374 11.066 -12.481 1.00 80.50 159 ASN A CA 1
ATOM 1240 C C . ASN A 1 159 ? -4.676 10.823 -11.131 1.00 80.50 159 ASN A C 1
ATOM 1242 O O . ASN A 1 159 ? -4.448 11.791 -10.410 1.00 80.50 159 ASN A O 1
ATOM 1246 N N . ALA A 1 160 ? -4.326 9.580 -10.783 1.00 88.62 160 ALA A N 1
ATOM 1247 C CA . ALA A 1 160 ? -3.488 9.330 -9.614 1.00 88.62 160 ALA A CA 1
ATOM 1248 C C . ALA A 1 160 ? -2.103 9.962 -9.808 1.00 88.62 160 ALA A C 1
ATOM 1250 O O . ALA A 1 160 ? -1.438 9.704 -10.818 1.00 88.62 160 ALA A O 1
ATOM 1251 N N . THR A 1 161 ? -1.668 10.780 -8.850 1.00 93.81 161 THR A N 1
ATOM 1252 C CA . THR A 1 161 ? -0.324 11.367 -8.894 1.00 93.81 161 THR A CA 1
ATOM 1253 C C . THR A 1 161 ? 0.745 10.334 -8.530 1.00 93.81 161 THR A C 1
ATOM 1255 O O . THR A 1 161 ? 0.462 9.285 -7.942 1.00 93.81 161 THR A O 1
ATOM 1258 N N . THR A 1 162 ? 2.002 10.606 -8.877 1.00 95.12 162 THR A N 1
ATOM 1259 C CA . THR A 1 162 ? 3.126 9.722 -8.536 1.00 95.12 162 THR A CA 1
ATOM 1260 C C . THR A 1 162 ? 3.311 9.604 -7.020 1.00 95.12 162 THR A C 1
ATOM 1262 O O . THR A 1 162 ? 3.664 8.534 -6.522 1.00 95.12 162 THR A O 1
ATOM 1265 N N . GLU A 1 163 ? 3.003 10.659 -6.271 1.00 96.38 163 GLU A N 1
ATOM 1266 C CA . GLU A 1 163 ? 3.020 10.692 -4.809 1.00 96.38 163 GLU A CA 1
ATOM 1267 C C . GLU A 1 163 ? 1.954 9.758 -4.227 1.00 96.38 163 GLU A C 1
ATOM 1269 O O . GLU A 1 163 ? 2.275 8.917 -3.390 1.00 96.38 163 GLU A O 1
ATOM 1274 N N . GLU A 1 164 ? 0.717 9.802 -4.739 1.00 96.06 164 GLU A N 1
ATOM 1275 C CA . GLU A 1 164 ? -0.349 8.881 -4.320 1.00 96.06 164 GLU A CA 1
ATOM 1276 C C . GLU A 1 164 ? 0.021 7.420 -4.590 1.00 96.06 164 GLU A C 1
ATOM 1278 O O . GLU A 1 164 ? -0.181 6.551 -3.742 1.00 96.06 164 GLU A O 1
ATOM 1283 N N . ARG A 1 165 ? 0.604 7.140 -5.762 1.00 97.25 165 ARG A N 1
ATOM 1284 C CA . ARG A 1 165 ? 1.083 5.797 -6.126 1.00 97.25 165 ARG A CA 1
ATOM 1285 C C . ARG A 1 165 ? 2.200 5.333 -5.193 1.00 97.25 165 ARG A C 1
ATOM 1287 O O . ARG A 1 165 ? 2.243 4.164 -4.809 1.00 97.25 165 ARG A O 1
ATOM 1294 N N . THR A 1 166 ? 3.089 6.248 -4.812 1.00 97.94 166 THR A N 1
ATOM 1295 C CA . THR A 1 166 ? 4.196 5.985 -3.886 1.00 97.94 166 THR A CA 1
ATOM 1296 C C . THR A 1 166 ? 3.669 5.673 -2.485 1.00 97.94 166 THR A C 1
ATOM 1298 O O . THR A 1 166 ? 4.052 4.653 -1.907 1.00 97.94 166 THR A O 1
ATOM 1301 N N . ALA A 1 167 ? 2.749 6.487 -1.963 1.00 97.50 167 ALA A N 1
ATOM 1302 C CA . ALA A 1 167 ? 2.099 6.256 -0.675 1.00 97.50 167 ALA A CA 1
ATOM 1303 C C . ALA A 1 167 ? 1.300 4.939 -0.677 1.00 97.50 167 ALA A C 1
ATOM 1305 O O . ALA A 1 167 ? 1.427 4.130 0.241 1.00 97.50 167 ALA A O 1
ATOM 1306 N N . ALA A 1 168 ? 0.579 4.641 -1.761 1.00 97.38 168 ALA A N 1
ATOM 1307 C CA . ALA A 1 168 ? -0.130 3.374 -1.922 1.00 97.38 168 ALA A CA 1
ATOM 1308 C C . ALA A 1 168 ? 0.817 2.164 -1.906 1.00 97.38 168 ALA A C 1
ATOM 1310 O O . ALA A 1 168 ? 0.556 1.177 -1.218 1.00 97.38 168 ALA A O 1
ATOM 1311 N N . GLY A 1 169 ? 1.949 2.249 -2.612 1.00 97.50 169 GLY A N 1
ATOM 1312 C CA . GLY A 1 169 ? 2.988 1.218 -2.579 1.00 97.50 169 GLY A CA 1
ATOM 1313 C C . GLY A 1 169 ? 3.599 1.035 -1.188 1.00 97.50 169 GLY A C 1
ATOM 1314 O O . GLY A 1 169 ? 3.981 -0.072 -0.814 1.00 97.50 169 GLY A O 1
ATOM 1315 N N . TRP A 1 170 ? 3.662 2.099 -0.388 1.00 97.88 170 TRP A N 1
ATOM 1316 C CA . TRP A 1 170 ? 4.134 2.014 0.988 1.00 97.88 170 TRP A CA 1
ATOM 1317 C C . TRP A 1 170 ? 3.163 1.265 1.906 1.00 97.88 170 TRP A C 1
ATOM 1319 O O . TRP A 1 170 ? 3.592 0.356 2.622 1.00 97.88 170 TRP A O 1
ATOM 1329 N N . VAL A 1 171 ? 1.863 1.563 1.822 1.00 97.19 171 VAL A N 1
ATOM 1330 C CA . VAL A 1 171 ? 0.820 0.815 2.545 1.00 97.19 171 VAL A CA 1
ATOM 1331 C C . VAL A 1 171 ? 0.805 -0.646 2.093 1.00 97.19 171 VAL A C 1
ATOM 1333 O O . VAL A 1 171 ? 0.836 -1.550 2.926 1.00 97.19 171 VAL A O 1
ATOM 1336 N N . LEU A 1 172 ? 0.822 -0.894 0.779 1.00 97.56 172 LEU A N 1
ATOM 1337 C CA . LEU A 1 172 ? 0.750 -2.241 0.211 1.00 97.56 172 LEU A CA 1
ATOM 1338 C C . LEU A 1 172 ? 1.947 -3.098 0.633 1.00 97.56 172 LEU A C 1
ATOM 1340 O O . LEU A 1 172 ? 1.772 -4.225 1.093 1.00 97.56 172 LEU A O 1
ATOM 1344 N N . GLY A 1 173 ? 3.164 -2.568 0.508 1.00 96.44 173 GLY A N 1
ATOM 1345 C CA . GLY A 1 173 ? 4.370 -3.279 0.919 1.00 96.44 173 GLY A CA 1
ATOM 1346 C C . GLY A 1 173 ? 4.387 -3.574 2.420 1.00 96.44 173 GLY A C 1
ATOM 1347 O O . GLY A 1 173 ? 4.787 -4.668 2.817 1.00 96.44 173 GLY A O 1
ATOM 1348 N N . THR A 1 174 ? 3.900 -2.642 3.246 1.00 95.75 174 THR A N 1
ATOM 1349 C CA . THR A 1 174 ? 3.780 -2.835 4.700 1.00 95.75 174 THR A CA 1
ATOM 1350 C C . THR A 1 174 ? 2.779 -3.939 5.022 1.00 95.75 174 THR A C 1
ATOM 1352 O O . THR A 1 174 ? 3.129 -4.870 5.741 1.00 95.75 174 THR A O 1
ATOM 1355 N N . ALA A 1 175 ? 1.589 -3.906 4.415 1.00 94.69 175 ALA A N 1
ATOM 1356 C CA . ALA A 1 175 ? 0.557 -4.920 4.616 1.00 94.69 175 ALA A CA 1
ATOM 1357 C C . ALA A 1 175 ? 1.000 -6.326 4.165 1.00 94.69 175 ALA A C 1
ATOM 1359 O O . ALA A 1 175 ? 0.601 -7.320 4.765 1.00 94.69 175 ALA A O 1
ATOM 1360 N N . LEU A 1 176 ? 1.840 -6.422 3.127 1.00 94.88 176 LEU A N 1
ATOM 1361 C CA . LEU A 1 176 ? 2.421 -7.685 2.655 1.00 94.88 176 LEU A CA 1
ATOM 1362 C C . LEU A 1 176 ? 3.587 -8.176 3.524 1.00 94.88 176 LEU A C 1
ATOM 1364 O O . LEU A 1 176 ? 3.894 -9.372 3.534 1.00 94.88 176 LEU A O 1
ATOM 1368 N N . SER A 1 177 ? 4.285 -7.272 4.209 1.00 92.25 177 SER A N 1
ATOM 1369 C CA . SER A 1 177 ? 5.505 -7.590 4.946 1.00 92.25 177 SER A CA 1
ATOM 1370 C C . SER A 1 177 ? 5.204 -8.544 6.100 1.00 92.25 177 SER A C 1
ATOM 1372 O O . SER A 1 177 ? 4.453 -8.223 7.014 1.00 92.25 177 SER A O 1
ATOM 1374 N N . ASN A 1 178 ? 5.807 -9.735 6.063 1.00 82.06 178 ASN A N 1
ATOM 1375 C CA . ASN A 1 178 ? 5.599 -10.803 7.049 1.00 82.06 178 ASN A CA 1
ATOM 1376 C C . ASN A 1 178 ? 4.128 -11.247 7.221 1.00 82.06 178 ASN A C 1
ATOM 1378 O O . ASN A 1 178 ? 3.786 -11.800 8.263 1.00 82.06 178 ASN A O 1
ATOM 1382 N N . ASN A 1 179 ? 3.274 -11.056 6.207 1.00 89.00 179 ASN A N 1
ATOM 1383 C CA . ASN A 1 179 ? 1.861 -11.430 6.266 1.00 89.00 179 ASN A CA 1
ATOM 1384 C C . ASN A 1 179 ? 1.471 -12.379 5.119 1.00 89.00 179 ASN A C 1
ATOM 1386 O O . ASN A 1 179 ? 1.084 -11.954 4.030 1.00 89.00 179 ASN A O 1
ATOM 1390 N N . GLU A 1 180 ? 1.571 -13.687 5.365 1.00 91.06 180 GLU A N 1
ATOM 1391 C CA . GLU A 1 180 ? 1.254 -14.728 4.371 1.00 91.06 180 GLU A CA 1
ATOM 1392 C C . GLU A 1 180 ? -0.216 -14.719 3.936 1.00 91.06 180 GLU A C 1
ATOM 1394 O O . GLU A 1 180 ? -0.516 -15.015 2.778 1.00 91.06 180 GLU A O 1
ATOM 1399 N N . ALA A 1 181 ? -1.132 -14.343 4.834 1.00 91.12 181 ALA A N 1
ATOM 1400 C CA . ALA A 1 181 ? -2.556 -14.276 4.523 1.00 91.12 181 ALA A CA 1
ATOM 1401 C C . ALA A 1 181 ? -2.845 -13.175 3.492 1.00 91.12 181 ALA A C 1
ATOM 1403 O O . ALA A 1 181 ? -3.522 -13.427 2.494 1.00 91.12 181 ALA A O 1
ATOM 1404 N N . VAL A 1 182 ? -2.272 -11.980 3.679 1.00 93.38 182 VAL A N 1
ATOM 1405 C CA . VAL A 1 182 ? -2.419 -10.864 2.727 1.00 93.38 182 VAL A CA 1
ATOM 1406 C C . VAL A 1 182 ? -1.704 -11.170 1.410 1.00 93.38 182 VAL A C 1
ATOM 1408 O O . VAL A 1 182 ? -2.256 -10.900 0.345 1.00 93.38 182 VAL A O 1
ATOM 1411 N N . GLN A 1 183 ? -0.518 -11.791 1.453 1.00 94.50 183 GLN A N 1
ATOM 1412 C CA . GLN A 1 183 ? 0.195 -12.236 0.247 1.00 94.50 183 GLN A CA 1
ATOM 1413 C C . GLN A 1 183 ? -0.643 -13.221 -0.579 1.00 94.50 183 GLN A C 1
ATOM 1415 O O . GLN A 1 183 ? -0.791 -13.036 -1.785 1.00 94.50 183 GLN A O 1
ATOM 1420 N N . SER A 1 184 ? -1.213 -14.240 0.071 1.00 93.00 184 SER A N 1
ATOM 1421 C CA . SER A 1 184 ? -2.047 -15.253 -0.587 1.00 93.00 184 SER A CA 1
ATOM 1422 C C . SER A 1 184 ? -3.300 -14.622 -1.186 1.00 93.00 184 SER A C 1
ATOM 1424 O O . SER A 1 184 ? -3.563 -14.790 -2.371 1.00 93.00 184 SER A O 1
ATOM 1426 N N . THR A 1 185 ? -3.998 -13.799 -0.401 1.00 94.12 185 THR A N 1
ATOM 1427 C CA . THR A 1 185 ? -5.186 -13.058 -0.847 1.00 94.12 185 THR A CA 1
ATOM 1428 C C . THR A 1 185 ? -4.888 -12.204 -2.082 1.00 94.12 185 THR A C 1
ATOM 1430 O O . THR A 1 185 ? -5.627 -12.248 -3.064 1.00 94.12 185 THR A O 1
ATOM 1433 N N . LEU A 1 186 ? -3.777 -11.456 -2.079 1.00 95.19 186 LEU A N 1
ATOM 1434 C CA . LEU A 1 186 ? -3.393 -10.628 -3.222 1.00 95.19 186 LEU A CA 1
ATOM 1435 C C . LEU A 1 186 ? -3.154 -11.477 -4.479 1.00 95.19 186 LEU A C 1
ATOM 1437 O O . LEU A 1 186 ? -3.556 -11.075 -5.565 1.00 95.19 186 LEU A O 1
ATOM 1441 N N . LEU A 1 187 ? -2.508 -12.636 -4.350 1.00 93.81 187 LEU A N 1
ATOM 1442 C CA . LEU A 1 187 ? -2.218 -13.528 -5.478 1.00 93.81 187 LEU A CA 1
ATOM 1443 C C . LEU A 1 187 ? -3.461 -14.264 -5.987 1.00 93.81 187 LEU A C 1
ATOM 1445 O O . LEU A 1 187 ? -3.562 -14.525 -7.185 1.00 93.81 187 LEU A O 1
ATOM 1449 N N . GLU A 1 188 ? -4.404 -14.583 -5.104 1.00 93.88 188 GLU A N 1
ATOM 1450 C CA . GLU A 1 188 ? -5.704 -15.145 -5.471 1.00 93.88 188 GLU A CA 1
ATOM 1451 C C . GLU A 1 188 ? -6.534 -14.133 -6.268 1.00 93.88 188 GLU A C 1
ATOM 1453 O O . GLU A 1 188 ? -7.075 -14.468 -7.324 1.00 93.88 188 GLU A O 1
ATOM 1458 N N . GLU A 1 189 ? -6.590 -12.878 -5.813 1.00 93.75 189 GLU A N 1
ATOM 1459 C CA . GLU A 1 189 ? -7.305 -11.814 -6.522 1.00 93.75 189 GLU A CA 1
ATOM 1460 C C . GLU A 1 189 ? -6.585 -11.353 -7.794 1.00 93.75 189 GLU A C 1
ATOM 1462 O O . GLU A 1 189 ? -7.228 -11.030 -8.799 1.00 93.75 189 GLU A O 1
ATOM 1467 N N . PHE A 1 190 ? -5.252 -11.336 -7.766 1.00 94.12 190 PHE A N 1
ATOM 1468 C CA . PHE A 1 190 ? -4.392 -10.871 -8.846 1.00 94.12 190 PHE A CA 1
ATOM 1469 C C . PHE A 1 190 ? -3.261 -11.878 -9.109 1.00 94.12 190 PHE A C 1
ATOM 1471 O O . PHE A 1 190 ? -2.113 -11.650 -8.718 1.00 94.12 190 PHE A O 1
ATOM 1478 N N . PRO A 1 191 ? -3.515 -12.946 -9.890 1.00 90.38 191 PRO A N 1
ATOM 1479 C CA . PRO A 1 191 ? -2.501 -13.965 -10.191 1.00 90.38 191 PRO A CA 1
ATOM 1480 C C . PRO A 1 191 ? -1.234 -13.431 -10.876 1.00 90.38 191 PRO A C 1
ATOM 1482 O O . PRO A 1 191 ? -0.195 -14.084 -10.869 1.00 90.38 191 PRO A O 1
ATOM 1485 N N . ARG A 1 192 ? -1.310 -12.235 -11.477 1.00 90.31 192 ARG A N 1
ATOM 1486 C CA . ARG A 1 192 ? -0.186 -11.533 -12.119 1.00 90.31 192 ARG A CA 1
ATOM 1487 C C . ARG A 1 192 ? 0.353 -10.361 -11.290 1.00 90.31 192 ARG A C 1
ATOM 1489 O O . ARG A 1 192 ? 1.027 -9.498 -11.846 1.00 90.31 192 ARG A O 1
ATOM 1496 N N . ALA A 1 193 ? 0.063 -10.301 -9.987 1.00 93.31 193 ALA A N 1
ATOM 1497 C CA . ALA A 1 193 ? 0.491 -9.199 -9.120 1.00 93.31 193 ALA A CA 1
ATOM 1498 C C . ALA A 1 193 ? 2.004 -8.961 -9.191 1.00 93.31 193 ALA A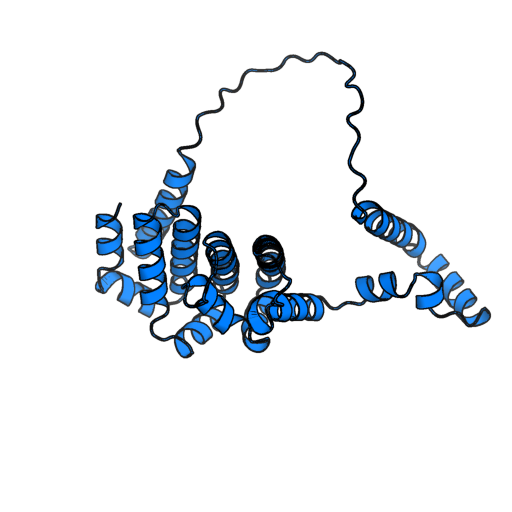 C 1
ATOM 1500 O O . ALA A 1 193 ? 2.446 -7.823 -9.316 1.00 93.31 193 ALA A O 1
ATOM 1501 N N . LEU A 1 194 ? 2.792 -10.040 -9.193 1.00 91.88 194 LEU A N 1
ATOM 1502 C CA . LEU A 1 194 ? 4.246 -9.955 -9.272 1.00 91.88 194 LEU A CA 1
ATOM 1503 C C . LEU A 1 194 ? 4.723 -9.331 -10.596 1.00 91.88 194 LEU A C 1
ATOM 1505 O O . LEU A 1 194 ? 5.567 -8.438 -10.575 1.00 91.88 194 LEU A O 1
ATOM 1509 N N . ASP A 1 195 ? 4.164 -9.747 -11.739 1.00 90.44 195 ASP A N 1
ATOM 1510 C CA . ASP A 1 195 ? 4.499 -9.166 -13.050 1.00 90.44 195 ASP A CA 1
ATOM 1511 C C . ASP A 1 195 ? 4.145 -7.675 -13.111 1.00 90.44 195 ASP A C 1
ATOM 1513 O O . ASP A 1 195 ? 4.902 -6.868 -13.651 1.00 90.44 195 ASP A O 1
ATOM 1517 N N . VAL A 1 196 ? 3.000 -7.307 -12.533 1.00 93.19 196 VAL A N 1
ATOM 1518 C CA . VAL A 1 196 ? 2.539 -5.919 -12.442 1.00 93.19 196 VAL A CA 1
ATOM 1519 C C . VAL A 1 196 ? 3.488 -5.084 -11.580 1.00 93.19 196 VAL A C 1
ATOM 1521 O O . VAL A 1 196 ? 3.907 -4.015 -12.008 1.00 93.19 196 VAL A O 1
ATOM 1524 N N . MET A 1 197 ? 3.907 -5.583 -10.413 1.00 95.12 197 MET A N 1
ATOM 1525 C CA . MET A 1 197 ? 4.869 -4.887 -9.551 1.00 95.12 197 MET A CA 1
ATOM 1526 C C . MET A 1 197 ? 6.230 -4.696 -10.233 1.00 95.12 197 MET A C 1
ATOM 1528 O O . MET A 1 197 ? 6.811 -3.615 -10.140 1.00 95.12 197 MET A O 1
ATOM 1532 N N . PHE A 1 198 ? 6.723 -5.708 -10.959 1.00 92.88 198 PHE A N 1
ATOM 1533 C CA . PHE A 1 198 ? 7.938 -5.571 -11.767 1.00 92.88 198 PHE A CA 1
ATOM 1534 C C . PHE A 1 198 ? 7.766 -4.523 -12.865 1.00 92.88 198 PHE A C 1
ATOM 1536 O O . PHE A 1 198 ? 8.644 -3.684 -13.037 1.00 92.88 198 PHE A O 1
ATOM 1543 N N . LYS A 1 199 ? 6.634 -4.520 -13.576 1.00 92.44 199 LYS A N 1
ATOM 1544 C CA . LYS A 1 199 ? 6.330 -3.484 -14.570 1.00 92.44 199 LYS A CA 1
ATOM 1545 C C . LYS A 1 199 ? 6.354 -2.087 -13.943 1.00 92.44 199 LYS A C 1
ATOM 1547 O O . LYS A 1 199 ? 7.019 -1.210 -14.483 1.00 92.44 199 LYS A O 1
ATOM 1552 N N . THR A 1 200 ? 5.700 -1.889 -12.798 1.00 94.12 200 THR A N 1
ATOM 1553 C CA . THR A 1 200 ? 5.723 -0.607 -12.075 1.00 94.12 200 THR A CA 1
ATOM 1554 C C . THR A 1 200 ? 7.147 -0.186 -11.719 1.00 94.12 200 THR A C 1
ATOM 1556 O O . THR A 1 200 ? 7.496 0.982 -11.874 1.00 94.12 200 THR A O 1
ATOM 1559 N N . LEU A 1 201 ? 7.995 -1.127 -11.297 1.00 94.38 201 LEU A N 1
ATOM 1560 C CA . LEU A 1 201 ? 9.409 -0.871 -11.024 1.00 94.38 201 LEU A CA 1
ATOM 1561 C C . LEU A 1 201 ? 10.176 -0.445 -12.287 1.00 94.38 201 LEU A C 1
ATOM 1563 O O . LEU A 1 201 ? 10.887 0.553 -12.261 1.00 94.38 201 LEU A O 1
ATOM 1567 N N . TYR A 1 202 ? 10.001 -1.145 -13.409 1.00 90.94 202 TYR A N 1
ATOM 1568 C CA . TYR A 1 202 ? 10.654 -0.783 -14.672 1.00 90.94 202 TYR A CA 1
ATOM 1569 C C . TYR A 1 202 ? 10.230 0.593 -15.179 1.00 90.94 202 TYR A C 1
ATOM 1571 O O . TYR A 1 202 ? 11.074 1.402 -15.569 1.00 90.94 202 TYR A O 1
ATOM 1579 N N . ASP A 1 203 ? 8.924 0.855 -15.166 1.00 92.19 203 ASP A N 1
ATOM 1580 C CA . ASP A 1 203 ? 8.364 2.108 -15.653 1.00 92.19 203 ASP A CA 1
ATOM 1581 C C . ASP A 1 203 ? 8.841 3.285 -14.789 1.00 92.19 203 ASP A C 1
ATOM 1583 O O . ASP A 1 203 ? 9.263 4.297 -15.345 1.00 92.19 203 ASP A O 1
ATOM 1587 N N . SER A 1 204 ? 8.859 3.121 -13.458 1.00 93.12 204 SER A N 1
ATOM 1588 C CA . SER A 1 204 ? 9.302 4.161 -12.512 1.00 93.12 204 SER A CA 1
ATOM 1589 C C . SER A 1 204 ? 10.802 4.455 -12.582 1.00 93.12 204 SER A C 1
ATOM 1591 O O . SER A 1 204 ? 11.204 5.614 -12.511 1.00 93.12 204 SER A O 1
ATOM 1593 N N . VAL A 1 205 ? 11.653 3.443 -12.789 1.00 92.38 205 VAL A N 1
ATOM 1594 C CA . VAL A 1 205 ? 13.092 3.669 -13.031 1.00 92.38 205 VAL A CA 1
ATOM 1595 C C . VAL A 1 205 ? 13.299 4.444 -14.332 1.00 92.38 205 VAL A C 1
ATOM 1597 O O . VAL A 1 205 ? 14.068 5.403 -14.373 1.00 92.38 205 VAL A O 1
ATOM 1600 N N . ARG A 1 206 ? 12.578 4.079 -15.398 1.00 91.19 206 ARG A N 1
ATOM 1601 C CA . ARG A 1 206 ? 12.696 4.733 -16.707 1.00 91.19 206 ARG A CA 1
ATOM 1602 C C . ARG A 1 206 ? 12.197 6.182 -16.699 1.00 91.19 206 ARG A C 1
ATOM 1604 O O . ARG A 1 206 ? 12.732 7.000 -17.447 1.00 91.19 206 ARG A O 1
ATOM 1611 N N . SER A 1 207 ? 11.169 6.492 -15.913 1.00 91.12 207 SER A N 1
ATOM 1612 C CA . SER A 1 207 ? 10.615 7.844 -15.768 1.00 91.12 207 SER A CA 1
ATOM 1613 C C . SER A 1 207 ? 11.382 8.717 -14.767 1.00 91.12 207 SER A C 1
ATOM 1615 O O . SER A 1 207 ? 11.125 9.918 -14.711 1.00 91.12 207 SER A O 1
ATOM 1617 N N . GLY A 1 208 ? 12.335 8.154 -14.013 1.00 91.50 208 GLY A N 1
ATOM 1618 C CA . GLY A 1 208 ? 13.071 8.871 -12.965 1.00 91.50 208 GLY A CA 1
ATOM 1619 C C . GLY A 1 208 ? 12.281 9.047 -11.662 1.00 91.50 208 GLY A C 1
ATOM 1620 O O . GLY A 1 208 ? 12.632 9.883 -10.834 1.00 91.50 208 GLY A O 1
ATOM 1621 N N . GLU A 1 209 ? 11.218 8.268 -11.457 1.00 92.56 209 GLU A N 1
ATOM 1622 C CA . GLU A 1 209 ? 10.371 8.283 -10.261 1.00 92.56 209 GLU A CA 1
ATOM 1623 C C . GLU A 1 209 ? 10.984 7.420 -9.143 1.00 92.56 209 GLU A C 1
ATOM 1625 O O . GLU A 1 209 ? 10.425 6.402 -8.723 1.00 92.56 209 GLU A O 1
ATOM 1630 N N . THR A 1 210 ? 12.156 7.823 -8.646 1.00 94.00 210 THR A N 1
ATOM 1631 C CA . THR A 1 210 ? 12.937 7.063 -7.653 1.00 94.00 210 THR A CA 1
ATOM 1632 C C . THR A 1 210 ? 12.136 6.633 -6.411 1.00 94.00 210 THR A C 1
ATOM 1634 O O . THR A 1 210 ? 12.268 5.472 -6.009 1.00 94.00 210 THR A O 1
ATOM 1637 N N . PRO A 1 211 ? 11.272 7.478 -5.803 1.00 96.12 211 PRO A N 1
ATOM 1638 C CA . PRO A 1 211 ? 10.468 7.061 -4.652 1.00 96.12 211 PRO A CA 1
ATOM 1639 C C . PRO A 1 211 ? 9.525 5.897 -4.976 1.00 96.12 211 PRO A C 1
ATOM 1641 O O . PRO A 1 211 ? 9.469 4.916 -4.230 1.00 96.12 211 PRO A O 1
ATOM 1644 N N . LEU A 1 212 ? 8.840 5.962 -6.121 1.00 96.38 212 LEU A N 1
ATOM 1645 C CA . LEU A 1 212 ? 7.924 4.916 -6.565 1.00 96.38 212 LEU A CA 1
ATOM 1646 C C . LEU A 1 212 ? 8.674 3.617 -6.880 1.00 96.38 212 LEU A C 1
ATOM 1648 O O . LEU A 1 212 ? 8.231 2.544 -6.467 1.00 96.38 212 LEU A O 1
ATOM 1652 N N . ALA A 1 213 ? 9.836 3.708 -7.534 1.00 95.75 213 ALA A N 1
ATOM 1653 C CA . ALA A 1 213 ? 10.704 2.560 -7.787 1.00 95.75 213 ALA A CA 1
ATOM 1654 C C . ALA A 1 213 ? 11.122 1.873 -6.475 1.00 95.75 213 ALA A C 1
ATOM 1656 O O . ALA A 1 213 ? 11.028 0.650 -6.339 1.00 95.75 213 ALA A O 1
ATOM 1657 N N . GLY A 1 214 ? 11.499 2.658 -5.461 1.00 95.88 214 GLY A N 1
ATOM 1658 C CA . GLY A 1 214 ? 11.817 2.144 -4.130 1.00 95.88 214 GLY A CA 1
ATOM 1659 C C . GLY A 1 214 ? 10.652 1.371 -3.503 1.00 95.88 214 GLY A C 1
ATOM 1660 O O . GLY A 1 214 ? 10.838 0.256 -3.008 1.00 95.88 214 GLY A O 1
ATOM 1661 N N . LYS A 1 215 ? 9.429 1.914 -3.571 1.00 97.19 215 LYS A N 1
ATOM 1662 C CA . LYS A 1 215 ? 8.233 1.247 -3.028 1.00 97.19 215 LYS A CA 1
ATOM 1663 C C . LYS A 1 215 ? 7.814 0.021 -3.842 1.00 97.19 215 LYS A C 1
ATOM 1665 O O . LYS A 1 215 ? 7.399 -0.973 -3.249 1.00 97.19 215 LYS A O 1
ATOM 1670 N N . ALA A 1 216 ? 7.992 0.033 -5.161 1.00 96.81 216 ALA A N 1
ATOM 1671 C CA . ALA A 1 216 ? 7.751 -1.136 -6.004 1.00 96.81 216 ALA A CA 1
ATOM 1672 C C . ALA A 1 216 ? 8.717 -2.285 -5.668 1.00 96.81 216 ALA A C 1
ATOM 1674 O O . ALA A 1 216 ? 8.283 -3.420 -5.471 1.00 96.81 216 ALA A O 1
ATOM 1675 N N . SER A 1 217 ? 10.009 -1.984 -5.501 1.00 94.69 217 SER A N 1
ATOM 1676 C CA . SER A 1 217 ? 11.012 -2.956 -5.042 1.00 94.69 217 SER A CA 1
ATOM 1677 C C . SER A 1 217 ? 10.675 -3.521 -3.655 1.00 94.69 217 SER A C 1
ATOM 1679 O O . SER A 1 217 ? 10.745 -4.734 -3.432 1.00 94.69 217 SER A O 1
ATOM 1681 N N . PHE A 1 218 ? 10.224 -2.664 -2.733 1.00 96.06 218 PHE A N 1
ATOM 1682 C CA . PHE A 1 218 ? 9.764 -3.090 -1.412 1.00 96.06 218 PHE A CA 1
ATOM 1683 C C . PHE A 1 218 ? 8.562 -4.043 -1.487 1.00 96.06 218 PHE A C 1
ATOM 1685 O O . PHE A 1 218 ? 8.603 -5.100 -0.858 1.00 96.06 218 PHE A O 1
ATOM 1692 N N . CYS A 1 219 ? 7.546 -3.734 -2.299 1.00 96.56 219 CYS A N 1
ATOM 1693 C CA . CYS A 1 219 ? 6.390 -4.612 -2.509 1.00 96.56 219 CYS A CA 1
ATOM 1694 C C . CYS A 1 219 ? 6.800 -5.987 -3.051 1.00 96.56 219 CYS A C 1
ATOM 1696 O O . CYS A 1 219 ? 6.338 -7.008 -2.543 1.00 96.56 219 CYS A O 1
ATOM 1698 N N . ILE A 1 220 ? 7.708 -6.028 -4.034 1.00 94.81 220 ILE A N 1
ATOM 1699 C CA . ILE A 1 220 ? 8.234 -7.282 -4.594 1.00 94.81 220 ILE A CA 1
ATOM 1700 C C . ILE A 1 220 ? 8.930 -8.096 -3.500 1.00 94.81 220 ILE A C 1
ATOM 1702 O O . ILE A 1 220 ? 8.650 -9.280 -3.329 1.00 94.81 220 ILE A O 1
ATOM 1706 N N . SER A 1 221 ? 9.811 -7.463 -2.724 1.00 93.25 221 SER A N 1
ATOM 1707 C CA . SER A 1 221 ? 10.514 -8.115 -1.614 1.00 93.25 221 SER A CA 1
ATOM 1708 C C . SER A 1 221 ? 9.545 -8.667 -0.562 1.00 93.25 221 SER A C 1
ATOM 1710 O O . SER A 1 221 ? 9.679 -9.817 -0.138 1.00 93.25 221 SER A O 1
ATOM 1712 N N . ALA A 1 222 ? 8.539 -7.877 -0.176 1.00 94.38 222 ALA A N 1
ATOM 1713 C CA . ALA A 1 222 ? 7.508 -8.276 0.775 1.00 94.38 222 ALA A CA 1
ATOM 1714 C C . ALA A 1 222 ? 6.691 -9.475 0.266 1.00 94.38 222 ALA A C 1
ATOM 1716 O O . ALA A 1 222 ? 6.541 -10.450 0.997 1.00 94.38 222 ALA A O 1
ATOM 1717 N N . LEU A 1 223 ? 6.249 -9.448 -0.997 1.00 93.69 223 LEU A N 1
ATOM 1718 C CA . LEU A 1 223 ? 5.466 -10.523 -1.612 1.00 93.69 223 LEU A CA 1
ATOM 1719 C C . LEU A 1 223 ? 6.256 -11.837 -1.731 1.00 93.69 223 LEU A C 1
ATOM 1721 O O . LEU A 1 223 ? 5.713 -12.922 -1.525 1.00 93.69 223 LEU A O 1
ATOM 1725 N N . LEU A 1 224 ? 7.549 -11.752 -2.052 1.00 90.44 224 LEU A N 1
ATOM 1726 C CA . LEU A 1 224 ? 8.396 -12.928 -2.249 1.00 90.44 224 LEU A CA 1
ATOM 1727 C C . LEU A 1 224 ? 8.827 -13.593 -0.941 1.00 90.44 224 LEU A C 1
ATOM 1729 O O . LEU A 1 224 ? 9.064 -14.800 -0.939 1.00 90.44 224 LEU A O 1
ATOM 1733 N N . ARG A 1 225 ? 8.951 -12.842 0.159 1.00 86.75 225 ARG A N 1
ATOM 1734 C CA . ARG A 1 225 ? 9.628 -13.270 1.398 1.00 86.75 225 ARG A CA 1
ATOM 1735 C C . ARG A 1 225 ? 9.212 -14.655 1.907 1.00 86.75 225 ARG A C 1
ATOM 1737 O O . ARG A 1 225 ? 10.091 -15.439 2.257 1.00 86.75 225 ARG A O 1
ATOM 1744 N N . ASN A 1 226 ? 7.917 -14.964 1.882 1.00 84.00 226 ASN A N 1
ATOM 1745 C CA . ASN A 1 226 ? 7.371 -16.219 2.410 1.00 84.00 226 ASN A CA 1
ATOM 1746 C C . ASN A 1 226 ? 6.893 -17.192 1.313 1.00 84.00 226 ASN A C 1
ATOM 1748 O O . ASN A 1 226 ? 6.363 -18.254 1.615 1.00 84.00 226 ASN A O 1
ATOM 1752 N N . ASN A 1 227 ? 7.113 -16.874 0.032 1.00 81.75 227 ASN A N 1
ATOM 1753 C CA . ASN A 1 227 ? 6.611 -17.659 -1.097 1.00 81.75 227 ASN A CA 1
ATOM 1754 C C . ASN A 1 227 ? 7.755 -18.265 -1.919 1.00 81.75 227 ASN A C 1
ATOM 1756 O O . ASN A 1 227 ? 8.186 -17.688 -2.917 1.00 81.75 227 ASN A O 1
ATOM 1760 N N . LEU A 1 228 ? 8.226 -19.456 -1.533 1.00 81.00 228 LEU A N 1
ATOM 1761 C CA . LEU A 1 228 ? 9.332 -20.146 -2.221 1.00 81.00 228 LEU A CA 1
ATOM 1762 C C . LEU A 1 228 ? 9.049 -20.384 -3.712 1.00 81.00 228 LEU A C 1
ATOM 1764 O O . LEU A 1 228 ? 9.899 -20.082 -4.544 1.00 81.00 228 LEU A O 1
ATOM 1768 N N . ASN A 1 229 ? 7.836 -20.816 -4.063 1.00 81.38 229 ASN A N 1
ATOM 1769 C CA . ASN A 1 229 ? 7.445 -21.021 -5.464 1.00 81.38 229 ASN A CA 1
ATOM 1770 C C . ASN A 1 229 ? 7.532 -19.723 -6.285 1.00 81.38 229 ASN A C 1
ATOM 1772 O O . ASN A 1 229 ? 7.959 -19.734 -7.440 1.00 81.38 229 ASN A O 1
ATOM 1776 N N . LEU A 1 230 ? 7.147 -18.586 -5.693 1.00 79.44 230 LEU A N 1
ATOM 1777 C CA . LEU A 1 230 ? 7.271 -17.288 -6.357 1.00 79.44 230 LEU A CA 1
ATOM 1778 C C . LEU A 1 230 ? 8.728 -16.837 -6.453 1.00 79.44 230 LEU A C 1
ATOM 1780 O O . LEU A 1 230 ? 9.105 -16.260 -7.469 1.00 79.44 230 LEU A O 1
ATOM 1784 N N . GLN A 1 231 ? 9.557 -17.115 -5.441 1.00 80.88 231 GLN A N 1
ATOM 1785 C CA . GLN A 1 231 ? 10.997 -16.844 -5.500 1.00 80.88 231 GLN A CA 1
ATOM 1786 C C . GLN A 1 231 ? 11.665 -17.627 -6.635 1.00 80.88 231 GLN A C 1
ATOM 1788 O O . GLN A 1 231 ? 12.467 -17.061 -7.379 1.00 80.88 231 GLN A O 1
ATOM 1793 N N . GLU A 1 232 ? 11.314 -18.905 -6.792 1.00 79.88 232 GLU A N 1
ATOM 1794 C CA . GLU A 1 232 ? 11.788 -19.749 -7.890 1.00 79.88 232 GLU A CA 1
ATOM 1795 C C . GLU A 1 232 ? 11.308 -19.211 -9.237 1.00 79.88 232 GLU A C 1
ATOM 1797 O O . GLU A 1 232 ? 12.130 -18.953 -10.112 1.00 79.88 232 GLU A O 1
ATOM 1802 N N . THR A 1 233 ? 10.015 -18.909 -9.371 1.00 76.50 233 THR A N 1
ATOM 1803 C CA . THR A 1 233 ? 9.441 -18.350 -10.608 1.00 76.50 233 THR A CA 1
ATOM 1804 C C . THR A 1 233 ? 10.100 -17.020 -10.998 1.00 76.50 233 THR A C 1
ATOM 1806 O O . THR A 1 233 ? 10.437 -16.805 -12.163 1.00 76.50 233 THR A O 1
ATOM 1809 N N . ALA A 1 234 ? 10.343 -16.128 -10.033 1.00 75.00 234 ALA A N 1
ATOM 1810 C CA . ALA A 1 234 ? 11.016 -14.851 -10.268 1.00 75.00 234 ALA A CA 1
ATOM 1811 C C . ALA A 1 234 ? 12.494 -15.029 -10.667 1.00 75.00 234 ALA A C 1
ATOM 1813 O O . ALA A 1 234 ? 13.010 -14.287 -11.509 1.00 75.00 234 ALA A O 1
ATOM 1814 N N . GLY A 1 235 ? 13.175 -16.012 -10.069 1.00 73.19 235 GLY A N 1
ATOM 1815 C CA . GLY A 1 235 ? 14.567 -16.350 -10.360 1.00 73.19 235 GLY A CA 1
ATOM 1816 C C . GLY A 1 235 ? 14.755 -17.022 -11.721 1.00 73.19 235 GLY A C 1
ATOM 1817 O O . GLY A 1 235 ? 15.582 -16.579 -12.518 1.00 73.19 235 GLY A O 1
ATOM 1818 N N . GLU A 1 236 ? 13.983 -18.070 -12.000 1.00 69.06 236 GLU A N 1
ATOM 1819 C CA . GLU A 1 236 ? 14.045 -18.851 -13.241 1.00 69.06 236 GLU A CA 1
ATOM 1820 C C . GLU A 1 236 ? 13.509 -18.073 -14.442 1.00 69.06 236 GLU A C 1
ATOM 1822 O O . GLU A 1 236 ? 14.069 -18.165 -15.534 1.00 69.06 236 GLU A O 1
ATOM 1827 N N . GLY A 1 237 ? 12.494 -17.231 -14.231 1.00 65.38 237 GLY A N 1
ATOM 1828 C CA . GLY A 1 237 ? 11.948 -16.343 -15.256 1.00 65.38 237 GLY A CA 1
ATOM 1829 C C . GLY A 1 237 ? 12.898 -15.224 -15.690 1.00 65.38 237 GLY A C 1
ATOM 1830 O O . GLY A 1 237 ? 12.533 -14.417 -16.537 1.00 65.38 237 GLY A O 1
ATOM 1831 N N . GLY A 1 238 ? 14.099 -15.126 -15.105 1.00 69.19 238 GLY A N 1
ATOM 1832 C CA . GLY A 1 238 ? 15.095 -14.124 -15.480 1.00 69.19 238 GLY A CA 1
ATOM 1833 C C . GLY A 1 238 ? 14.704 -12.688 -15.125 1.00 69.19 238 GLY A C 1
ATOM 1834 O O . GLY A 1 238 ? 15.412 -11.766 -15.518 1.00 69.19 238 GLY A O 1
ATOM 1835 N N . ARG A 1 239 ? 13.638 -12.476 -14.343 1.00 72.38 239 ARG A N 1
ATOM 1836 C CA . ARG A 1 239 ? 13.113 -11.142 -14.002 1.00 72.38 239 ARG A CA 1
ATOM 1837 C C . ARG A 1 239 ? 14.139 -10.285 -13.272 1.00 72.38 239 ARG A C 1
ATOM 1839 O O . ARG A 1 239 ? 14.323 -9.121 -13.597 1.00 72.38 239 ARG A O 1
ATOM 1846 N N . PHE A 1 240 ? 14.889 -10.875 -12.344 1.00 71.06 240 PHE A N 1
ATOM 1847 C CA . PHE A 1 240 ? 15.995 -10.172 -11.686 1.00 71.06 240 PHE A CA 1
ATOM 1848 C C . PHE A 1 240 ? 17.146 -9.840 -12.644 1.00 71.06 240 PHE A C 1
ATOM 1850 O O . PHE A 1 240 ? 17.839 -8.847 -12.454 1.00 71.06 240 PHE A O 1
ATOM 1857 N N . LYS A 1 241 ? 17.356 -10.653 -13.684 1.00 68.19 241 LYS A N 1
ATOM 1858 C CA . LYS A 1 241 ? 18.371 -10.386 -14.708 1.00 68.19 241 LYS A CA 1
ATOM 1859 C C . LYS A 1 241 ? 17.930 -9.260 -15.644 1.00 68.19 241 LYS A C 1
ATOM 1861 O O . LYS A 1 241 ? 18.761 -8.446 -16.019 1.00 68.19 241 LYS A O 1
A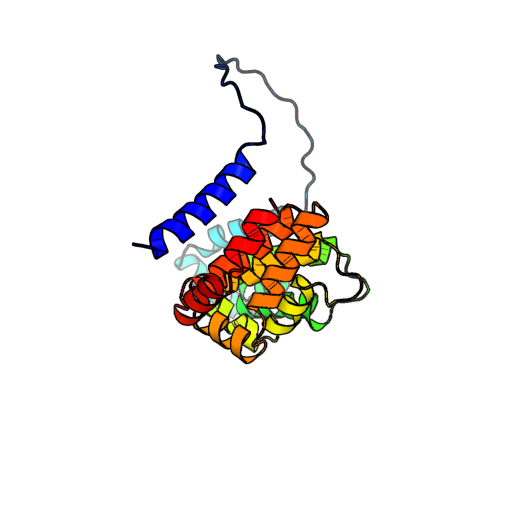TOM 1866 N N . GLU A 1 242 ? 16.647 -9.207 -15.999 1.00 68.69 242 GLU A N 1
ATOM 1867 C CA . GLU A 1 242 ? 16.045 -8.081 -16.722 1.00 68.69 242 GLU A CA 1
ATOM 1868 C C . GLU A 1 242 ? 16.216 -6.783 -15.922 1.00 68.69 242 GLU A C 1
ATOM 1870 O O . GLU A 1 242 ? 16.723 -5.806 -16.464 1.00 68.69 242 GLU A O 1
ATOM 1875 N N . LEU A 1 243 ? 15.931 -6.812 -14.615 1.00 64.62 243 LEU A N 1
ATOM 1876 C CA . LEU A 1 243 ? 16.141 -5.693 -13.692 1.00 64.62 243 LEU A CA 1
ATOM 1877 C C . LEU A 1 243 ? 17.569 -5.143 -13.721 1.00 64.62 243 LEU A C 1
ATOM 1879 O O . LEU A 1 243 ? 17.760 -3.941 -13.869 1.00 64.62 243 LEU A O 1
ATOM 1883 N N . LEU A 1 244 ? 18.570 -6.020 -13.649 1.00 65.50 244 LEU A N 1
ATOM 1884 C CA . LEU A 1 244 ? 19.980 -5.626 -13.689 1.00 65.50 244 LEU A CA 1
ATOM 1885 C C . LEU A 1 244 ? 20.425 -5.007 -15.023 1.00 65.50 244 LEU A C 1
ATOM 1887 O O . LEU A 1 244 ? 21.464 -4.365 -15.048 1.00 65.50 244 LEU A O 1
ATOM 1891 N N . ASN A 1 245 ? 19.685 -5.197 -16.118 1.00 67.62 245 ASN A N 1
ATOM 1892 C CA . ASN A 1 245 ? 20.010 -4.577 -17.409 1.00 67.62 245 ASN A CA 1
ATOM 1893 C C . ASN A 1 245 ? 19.404 -3.172 -17.571 1.00 67.62 245 ASN A C 1
ATOM 1895 O O . ASN A 1 245 ? 19.673 -2.509 -18.573 1.00 67.62 245 ASN A O 1
ATOM 1899 N N . HIS A 1 246 ? 18.531 -2.759 -16.649 1.00 58.97 246 HIS A N 1
ATOM 1900 C CA . HIS A 1 246 ? 17.842 -1.468 -16.675 1.00 58.97 246 HIS A CA 1
ATOM 1901 C C . HIS A 1 246 ? 18.419 -0.443 -15.684 1.00 58.97 246 HIS A C 1
ATOM 1903 O O . HIS A 1 246 ? 18.002 0.714 -15.725 1.00 58.97 246 HIS A O 1
ATOM 1909 N N . PHE A 1 247 ? 19.373 -0.863 -14.847 1.00 51.91 247 PHE A N 1
ATOM 1910 C CA . PHE A 1 247 ? 20.265 -0.006 -14.061 1.00 51.91 247 PHE A CA 1
ATOM 1911 C C . PHE A 1 247 ? 21.623 0.105 -14.760 1.00 51.91 247 PHE A C 1
ATOM 1913 O O . PHE A 1 247 ? 22.246 1.183 -14.654 1.00 51.91 247 PHE A O 1
#